Protein AF-A0A7S1YK64-F1 (afdb_monomer)

Solvent-accessible surface area (backbone atoms only — not comparable to full-atom values): 16978 Å² total; per-residue (Å²): 108,78,71,56,55,52,53,51,53,54,49,56,48,50,52,50,53,49,52,54,44,58,66,65,64,61,76,70,79,71,80,77,58,74,61,57,62,59,67,47,63,80,50,53,66,62,53,77,55,58,49,74,65,29,51,31,87,89,57,62,39,56,24,28,27,32,37,31,73,30,52,70,91,57,57,71,91,74,44,69,75,39,82,64,36,26,23,81,45,65,69,58,27,39,54,28,33,53,46,39,60,41,76,59,43,93,82,72,56,51,54,92,71,58,63,61,81,40,76,47,72,45,82,94,68,28,35,38,37,30,28,66,54,96,76,56,32,34,47,35,30,27,41,38,49,30,71,43,50,51,55,62,53,52,73,63,75,75,76,90,75,76,66,75,54,83,62,76,84,69,77,78,55,78,85,75,52,54,66,58,52,77,57,60,49,70,71,28,55,32,82,92,58,58,43,51,21,28,22,32,37,28,65,31,49,61,77,74,74,83,47,46,88,73,48,77,51,61,72,41,85,63,34,29,23,82,42,68,66,58,24,39,54,26,27,50,47,41,53,35,76,60,42,94,82,72,60,51,46,65,51,50,64,72,76,34,85,74,44,40,79,51,43,48,42,95,87,68,36,36,42,35,39,38,59,59,87,98,53,45,35,43,37,24,27,42,44,53,34,88,38,58,80,55,74,82,104

Radius of gyration: 23.26 Å; Cα contacts (8 Å, |Δi|>4): 464; chains: 1; bounding box: 50×37×66 Å

Sequence (297 aa):
FEREGKARLDEEKRERDRIELMFRGNGYESHGDDSDAEKLARFPSNIRSPSAKNKDKRKKLKYTVWTCDVHRKQSESDVGKEFDSSFATLEQANLRVEYVFYHNNPYGLDADEVYADRDEALAGGCRYMRSEPDGGGSLTVSVLESQVFDILQSSRVHSSTKRKVRYPQQMRKTTTFAENVRSPTAKHKDKAKKMKYTVWTSDGYDNDGWHSYGGPPDKEFNSSYATLEEANERAEYVFLYKNPWGIEGTEIEYDFPYADLNVVDRNGARILTCRPDGSTRWTVSVIPSIAFEYINS

Secondary structure (DSSP, 8-state):
-HHHHHHHHHHHHHHHHHHHHHHHHS-------THHHHHHHTS-HHHHS--TTTT-TTS--SEEEEEEEE-TT--TTTSPPEEEEEESSHHHHHHHHHHHHHHS-TT---TTT---SEEEE-GGG-EEEEE--TTT-EEEEEEEEHHHHHHHHHTT--SS--------SSPPPGGGS-HHHHS--HHHH-GGG--SEEEEEEEE----SSSGGG-SPP-EEEEEESSHHHHHHHHHHHHHHS-TT---HHHHHHH-TT-EEEEE-TTS-EEEEE--TTSPEEEEEEEEHHHHTTS--

Mean predicted aligned error: 9.49 Å

Nearest PDB structures (foldseek):
  7b70-assembly1_C  TM=3.467E-01  e=5.922E-01  Drosophila melanogaster
  4arz-assembly1_B  TM=3.349E-01  e=1.675E+00  Saccharomyces cerevisiae
  7k5n-assembly1_A-2  TM=2.026E-01  e=7.461E-01  Aeromonas caviae
  6uo6-assembly1_A  TM=2.618E-01  e=1.775E+00  Homo sapiens

Structure (mmCIF, N/CA/C/O backbone):
data_AF-A0A7S1YK64-F1
#
_entry.id   AF-A0A7S1YK64-F1
#
loop_
_atom_site.group_PDB
_atom_site.id
_atom_site.type_symbol
_atom_site.label_atom_id
_atom_site.label_alt_id
_atom_site.label_comp_id
_atom_site.label_asym_id
_atom_site.label_entity_id
_atom_site.label_seq_id
_atom_site.pdbx_PDB_ins_code
_atom_site.Cartn_x
_atom_site.Cartn_y
_atom_site.Cartn_z
_atom_site.occupancy
_atom_site.B_iso_or_equiv
_atom_site.auth_seq_id
_atom_site.auth_comp_id
_atom_site.auth_asym_id
_atom_site.auth_atom_id
_atom_site.pdbx_PDB_model_num
ATOM 1 N N . PHE A 1 1 ? -11.334 22.571 -35.766 1.00 58.50 1 PHE A N 1
ATOM 2 C CA . PHE A 1 1 ? -11.535 21.115 -35.613 1.00 58.50 1 PHE A CA 1
ATOM 3 C C . PHE A 1 1 ? -10.683 20.256 -36.552 1.00 58.50 1 PHE A C 1
ATOM 5 O O . PHE A 1 1 ? -9.663 19.778 -36.080 1.00 58.50 1 PHE A O 1
ATOM 12 N N . GLU A 1 2 ? -10.979 20.069 -37.849 1.00 64.31 2 GLU A N 1
ATOM 13 C CA . GLU A 1 2 ? -10.157 19.155 -38.691 1.00 64.31 2 GLU A CA 1
ATOM 14 C C . GLU A 1 2 ? -8.705 19.621 -38.907 1.00 64.31 2 GLU A C 1
ATOM 16 O O . GLU A 1 2 ? -7.780 18.810 -38.905 1.00 64.31 2 GLU A O 1
ATOM 21 N N . ARG A 1 3 ? -8.471 20.935 -39.023 1.00 65.12 3 ARG A N 1
ATOM 22 C CA . ARG A 1 3 ? -7.107 21.483 -39.163 1.00 65.12 3 ARG A CA 1
ATOM 23 C C . ARG A 1 3 ? -6.269 21.373 -37.884 1.00 65.12 3 ARG A C 1
ATOM 25 O O . ARG A 1 3 ? -5.063 21.183 -37.974 1.00 65.12 3 ARG A O 1
ATOM 32 N N . GLU A 1 4 ? -6.895 21.445 -36.711 1.00 67.31 4 GLU A N 1
ATOM 33 C CA . GLU A 1 4 ? -6.199 21.347 -35.416 1.00 67.31 4 GLU A CA 1
ATOM 34 C C . GLU A 1 4 ? -5.804 19.902 -35.089 1.00 67.31 4 GLU A C 1
ATOM 36 O O . GLU A 1 4 ? -4.734 19.670 -34.534 1.00 67.31 4 GLU A O 1
ATOM 41 N N . GLY A 1 5 ? -6.614 18.916 -35.497 1.00 80.62 5 GLY A N 1
ATOM 42 C CA . GLY A 1 5 ? -6.277 17.499 -35.322 1.00 80.62 5 GLY A CA 1
ATOM 43 C C . GLY A 1 5 ? -5.036 17.076 -36.114 1.00 80.62 5 GLY A C 1
ATOM 44 O O . GLY A 1 5 ? -4.217 16.309 -35.612 1.00 80.62 5 GLY A O 1
ATOM 45 N N . LYS A 1 6 ? -4.858 17.621 -37.326 1.00 84.50 6 LYS A N 1
ATOM 46 C CA . LYS A 1 6 ? -3.692 17.325 -38.169 1.00 84.50 6 LYS A CA 1
ATOM 47 C C . LYS A 1 6 ? -2.403 17.936 -37.612 1.00 84.50 6 LYS A C 1
ATOM 49 O O . LYS A 1 6 ? -1.386 17.256 -37.575 1.00 84.50 6 LYS A O 1
ATOM 54 N N . ALA A 1 7 ? -2.470 19.171 -37.110 1.00 86.12 7 ALA A N 1
ATOM 55 C CA . ALA A 1 7 ? -1.324 19.829 -36.484 1.00 86.12 7 ALA A CA 1
ATOM 56 C C . ALA A 1 7 ? -0.816 19.057 -35.254 1.00 86.12 7 ALA A C 1
ATOM 58 O O . ALA A 1 7 ? 0.388 18.869 -35.110 1.00 86.12 7 ALA A O 1
ATOM 59 N N . ARG A 1 8 ? -1.730 18.534 -34.421 1.00 85.19 8 ARG A N 1
ATOM 60 C CA . ARG A 1 8 ? -1.360 17.753 -33.232 1.00 85.19 8 ARG A CA 1
ATOM 61 C C . ARG A 1 8 ? -0.689 16.419 -33.576 1.00 85.19 8 ARG A C 1
ATOM 63 O O . ARG A 1 8 ? 0.262 16.027 -32.913 1.00 85.19 8 ARG A O 1
ATOM 70 N N . LEU A 1 9 ? -1.161 15.735 -34.621 1.00 85.56 9 LEU A N 1
ATOM 71 C CA . LEU A 1 9 ? -0.554 14.484 -35.096 1.00 85.56 9 LEU A CA 1
ATOM 72 C C . LEU A 1 9 ? 0.836 14.707 -35.708 1.00 85.56 9 LEU A C 1
ATOM 74 O O . LEU A 1 9 ? 1.733 13.891 -35.501 1.00 85.56 9 LEU A O 1
ATOM 78 N N . ASP A 1 10 ? 1.029 15.810 -36.434 1.00 89.19 10 ASP A N 1
ATOM 79 C CA . ASP A 1 10 ? 2.335 16.165 -36.998 1.00 89.19 10 ASP A CA 1
ATOM 80 C C . ASP A 1 10 ? 3.341 16.562 -35.900 1.00 89.19 10 ASP A C 1
ATOM 82 O O . ASP A 1 10 ? 4.528 16.254 -36.015 1.00 89.19 10 ASP A O 1
ATOM 86 N N . GLU A 1 11 ? 2.881 17.194 -34.818 1.00 90.56 11 GLU A N 1
ATOM 87 C CA . GLU A 1 11 ? 3.699 17.523 -33.644 1.00 90.56 11 GLU A CA 1
ATOM 88 C C . GLU A 1 11 ? 4.079 16.273 -32.831 1.00 90.56 11 GLU A C 1
ATOM 90 O O . GLU A 1 11 ? 5.258 16.079 -32.539 1.00 90.56 11 GLU A O 1
ATOM 95 N N . GLU A 1 12 ? 3.129 15.364 -32.567 1.00 86.88 12 GLU A N 1
ATOM 96 C CA . GLU A 1 12 ? 3.404 14.064 -31.927 1.00 86.88 12 GLU A CA 1
ATOM 97 C C . GLU A 1 12 ? 4.407 13.231 -32.745 1.00 86.88 12 GLU A C 1
ATOM 99 O O . GLU A 1 12 ? 5.294 12.583 -32.182 1.00 86.88 12 GLU A O 1
ATOM 104 N N . LYS A 1 13 ? 4.309 13.271 -34.081 1.00 90.31 13 LYS A N 1
ATOM 105 C CA . LYS A 1 13 ? 5.260 12.593 -34.968 1.00 90.31 13 LYS A CA 1
ATOM 106 C C . LYS A 1 13 ? 6.655 13.218 -34.895 1.00 90.31 13 LYS A C 1
ATOM 108 O O . LYS A 1 13 ? 7.628 12.482 -34.779 1.00 90.31 13 LYS A O 1
ATOM 113 N N . ARG A 1 14 ? 6.765 14.551 -34.919 1.00 90.62 14 ARG A N 1
ATOM 114 C CA . ARG A 1 14 ? 8.063 15.241 -34.800 1.00 90.62 14 ARG A CA 1
ATOM 115 C C . ARG A 1 14 ? 8.737 14.980 -33.462 1.00 90.62 14 ARG A C 1
ATOM 117 O O . ARG A 1 14 ? 9.945 14.783 -33.444 1.00 90.62 14 ARG A O 1
ATOM 124 N N . GLU A 1 15 ? 7.983 14.963 -32.367 1.00 85.62 15 GLU A N 1
ATOM 125 C CA . GLU A 1 15 ? 8.557 14.690 -31.048 1.00 85.62 15 GLU A CA 1
ATOM 126 C C . GLU A 1 15 ? 9.020 13.232 -30.940 1.00 85.62 15 GLU A C 1
ATOM 128 O O . GLU A 1 15 ? 10.108 12.965 -30.435 1.00 85.62 15 GLU A O 1
ATOM 133 N N . ARG A 1 16 ? 8.266 12.286 -31.519 1.00 85.31 16 ARG A N 1
ATOM 134 C CA . ARG A 1 16 ? 8.698 10.887 -31.637 1.00 85.31 16 ARG A CA 1
ATOM 135 C C . ARG A 1 16 ? 9.986 10.751 -32.453 1.00 85.31 16 ARG A C 1
ATOM 137 O O . ARG A 1 16 ? 10.913 10.090 -31.993 1.00 85.31 16 ARG A O 1
ATOM 144 N N . ASP A 1 17 ? 10.054 11.391 -33.619 1.00 83.06 17 ASP A N 1
ATOM 145 C CA . ASP A 1 17 ? 11.232 11.350 -34.491 1.00 83.06 17 ASP A CA 1
ATOM 146 C C . ASP A 1 17 ? 12.441 12.023 -33.812 1.00 83.06 17 ASP A C 1
ATOM 148 O O . ASP A 1 17 ? 13.567 11.548 -33.936 1.00 83.06 17 ASP A O 1
ATOM 152 N N . ARG A 1 18 ? 12.224 13.095 -33.036 1.00 80.94 18 ARG A N 1
ATOM 153 C CA . ARG A 1 18 ? 13.264 13.791 -32.262 1.00 80.94 18 ARG A CA 1
ATOM 154 C C . ARG A 1 18 ? 13.808 12.938 -31.117 1.00 80.94 18 ARG A C 1
ATOM 156 O O . ARG A 1 18 ? 15.019 12.915 -30.913 1.00 80.94 18 ARG A O 1
ATOM 163 N N . ILE A 1 19 ? 12.936 12.238 -30.391 1.00 67.81 19 ILE A N 1
ATOM 164 C CA . ILE A 1 19 ? 13.336 11.274 -29.359 1.00 67.81 19 ILE A CA 1
ATOM 165 C C . ILE A 1 19 ? 14.146 10.146 -30.006 1.00 67.81 19 ILE A C 1
ATOM 167 O O . ILE A 1 19 ? 15.240 9.840 -29.543 1.00 67.81 19 ILE A O 1
ATOM 171 N N . GLU A 1 20 ? 13.672 9.586 -31.121 1.00 69.50 20 GLU A N 1
ATOM 172 C CA . GLU A 1 20 ? 14.391 8.537 -31.852 1.00 69.50 20 GLU A CA 1
ATOM 173 C C . GLU A 1 20 ? 15.764 9.020 -32.360 1.00 69.50 20 GLU A C 1
ATOM 175 O O . GLU A 1 20 ? 16.740 8.272 -32.313 1.00 69.50 20 GLU A O 1
ATOM 180 N N . LEU A 1 21 ? 15.876 10.289 -32.767 1.00 70.19 21 LEU A N 1
ATOM 181 C CA . LEU A 1 21 ? 17.146 10.900 -33.162 1.00 70.19 21 LEU A CA 1
ATOM 182 C C . LEU A 1 21 ? 18.103 11.100 -31.974 1.00 70.19 21 LEU A C 1
ATOM 184 O O . LEU A 1 21 ? 19.304 10.906 -32.136 1.00 70.19 21 LEU A O 1
ATOM 188 N N . MET A 1 22 ? 17.593 11.452 -30.788 1.00 62.50 22 MET A N 1
ATOM 189 C CA . MET A 1 22 ? 18.411 11.551 -29.570 1.00 62.50 22 MET A CA 1
ATOM 190 C C . MET A 1 22 ? 18.955 10.184 -29.137 1.00 62.50 22 MET A C 1
ATOM 192 O O . MET A 1 22 ? 20.096 10.106 -28.692 1.00 62.50 22 MET A O 1
ATOM 196 N N . PHE A 1 23 ? 18.201 9.103 -29.357 1.00 55.34 23 PHE A N 1
ATOM 197 C CA . PHE A 1 23 ? 18.683 7.739 -29.115 1.00 55.34 23 PHE A CA 1
ATOM 198 C C . PHE A 1 23 ? 19.667 7.233 -30.180 1.00 55.34 23 PHE A C 1
ATOM 200 O O . PHE A 1 23 ? 20.511 6.402 -29.871 1.00 55.34 23 PHE A O 1
ATOM 207 N N . ARG A 1 24 ? 19.606 7.738 -31.421 1.00 56.19 24 ARG A N 1
ATOM 208 C CA . ARG A 1 24 ? 20.570 7.383 -32.484 1.00 56.19 24 ARG A CA 1
ATOM 209 C C . ARG A 1 24 ? 21.833 8.254 -32.507 1.00 56.19 24 ARG A C 1
ATOM 211 O O . ARG A 1 24 ? 22.810 7.868 -33.136 1.00 56.19 24 ARG A O 1
ATOM 218 N N . GLY A 1 25 ? 21.803 9.436 -31.888 1.00 43.78 25 GLY A N 1
ATOM 219 C CA . GLY A 1 25 ? 22.885 10.428 -31.941 1.00 43.78 25 GLY A CA 1
ATOM 220 C C . GLY A 1 25 ? 23.967 10.275 -30.870 1.00 43.78 25 GLY A C 1
ATOM 221 O O . GLY A 1 25 ? 25.063 10.804 -31.044 1.00 43.78 25 GLY A O 1
ATOM 222 N N . ASN A 1 26 ? 23.699 9.531 -29.795 1.00 41.38 26 ASN A N 1
ATOM 223 C CA . ASN A 1 26 ? 24.740 9.107 -28.866 1.00 41.38 26 ASN A CA 1
ATOM 224 C C . ASN A 1 26 ? 25.427 7.881 -29.464 1.00 41.38 26 ASN A C 1
ATOM 226 O O . ASN A 1 26 ? 25.016 6.751 -29.219 1.00 41.38 26 ASN A O 1
ATOM 230 N N . GLY A 1 27 ? 26.439 8.128 -30.295 1.00 42.59 27 GLY A N 1
ATOM 231 C CA . GLY A 1 27 ? 27.334 7.112 -30.837 1.00 42.59 27 GLY A CA 1
ATOM 232 C C . GLY A 1 27 ? 28.151 6.438 -29.738 1.00 42.59 27 GLY A C 1
ATOM 233 O O . GLY A 1 27 ? 29.352 6.658 -29.634 1.00 42.59 27 GLY A O 1
ATOM 234 N N . TYR A 1 28 ? 27.496 5.614 -28.927 1.00 44.81 28 TYR A N 1
ATOM 235 C CA . TYR A 1 28 ? 28.134 4.427 -28.396 1.00 44.81 28 TYR A CA 1
ATOM 236 C C . TYR A 1 28 ? 28.328 3.507 -29.597 1.00 44.81 28 TYR A C 1
ATOM 238 O O . TYR A 1 28 ? 27.370 2.950 -30.137 1.00 44.81 28 TYR A O 1
ATOM 246 N N . GLU A 1 29 ? 29.566 3.418 -30.079 1.00 45.94 29 GLU A N 1
ATOM 247 C CA . GLU A 1 29 ? 29.982 2.300 -30.912 1.00 45.94 29 GLU A CA 1
ATOM 248 C C . GLU A 1 29 ? 29.787 1.042 -30.066 1.00 45.94 29 GLU A C 1
ATOM 250 O O . GLU A 1 29 ? 30.631 0.668 -29.259 1.00 45.94 29 GLU A O 1
ATOM 255 N N . SER A 1 30 ? 28.598 0.452 -30.193 1.00 47.91 30 SER A N 1
ATOM 256 C CA . SER A 1 30 ? 28.274 -0.872 -29.696 1.00 47.91 30 SER A CA 1
ATOM 257 C C . SER A 1 30 ? 29.336 -1.810 -30.257 1.00 47.91 30 SER A C 1
ATOM 259 O O . SER A 1 30 ? 29.332 -2.150 -31.444 1.00 47.91 30 SER A O 1
ATOM 261 N N . HIS A 1 31 ? 30.293 -2.191 -29.413 1.00 47.94 31 HIS A N 1
ATOM 262 C CA . HIS A 1 31 ? 31.025 -3.425 -29.610 1.00 47.94 31 HIS A CA 1
ATOM 263 C C . HIS A 1 31 ? 29.966 -4.521 -29.549 1.00 47.94 31 HIS A C 1
ATOM 265 O O . HIS A 1 31 ? 29.520 -4.905 -28.474 1.00 47.94 31 HIS A O 1
ATOM 271 N N . GLY A 1 32 ? 29.462 -4.887 -30.727 1.00 45.00 32 GLY A N 1
ATOM 272 C CA . GLY A 1 32 ? 28.393 -5.852 -30.903 1.00 45.00 32 GLY A CA 1
ATOM 273 C C . GLY A 1 32 ? 28.855 -7.225 -30.454 1.00 45.00 32 GLY A C 1
ATOM 274 O O . GLY A 1 32 ? 29.296 -8.027 -31.271 1.00 45.00 32 GLY A O 1
ATOM 275 N N . ASP A 1 33 ? 28.749 -7.483 -29.158 1.00 57.56 33 ASP A N 1
ATOM 276 C CA . ASP A 1 33 ? 28.582 -8.830 -28.658 1.00 57.56 33 ASP A CA 1
ATOM 277 C C . ASP A 1 33 ? 27.160 -9.254 -29.033 1.00 57.56 33 ASP A C 1
ATOM 279 O O . ASP A 1 33 ? 26.176 -8.667 -28.578 1.00 57.56 33 ASP A O 1
ATOM 283 N N . ASP A 1 34 ? 27.042 -10.312 -29.838 1.00 57.31 34 ASP A N 1
ATOM 284 C CA . ASP A 1 34 ? 25.777 -10.972 -30.210 1.00 57.31 34 ASP A CA 1
ATOM 285 C C . ASP A 1 34 ? 24.886 -11.330 -28.989 1.00 57.31 34 ASP A C 1
ATOM 287 O O . ASP A 1 34 ? 23.705 -11.656 -29.131 1.00 57.31 34 ASP A O 1
ATOM 291 N N . SER A 1 35 ? 25.429 -11.205 -27.773 1.00 68.81 35 SER A N 1
ATOM 292 C CA . SER A 1 35 ? 24.763 -11.428 -26.494 1.00 68.81 35 SER A CA 1
ATOM 293 C C . SER A 1 35 ? 23.527 -10.547 -26.261 1.00 68.81 35 SER A C 1
ATOM 295 O O . SER A 1 35 ? 22.543 -11.030 -25.699 1.00 68.81 35 SER A O 1
ATOM 297 N N . ASP A 1 36 ? 23.494 -9.294 -26.728 1.00 68.94 36 ASP A N 1
ATOM 298 C CA . ASP A 1 36 ? 22.376 -8.390 -26.410 1.00 68.94 36 ASP A CA 1
ATOM 299 C C . ASP A 1 36 ? 21.109 -8.696 -27.213 1.00 68.94 36 ASP A C 1
ATOM 301 O O . ASP A 1 36 ? 19.987 -8.607 -26.698 1.00 68.94 36 ASP A O 1
ATOM 305 N N . ALA A 1 37 ? 21.264 -9.129 -28.466 1.00 74.06 37 ALA A N 1
ATOM 306 C CA . ALA A 1 37 ? 20.142 -9.581 -29.281 1.00 74.06 37 ALA A CA 1
ATOM 307 C C . ALA A 1 37 ? 19.500 -10.845 -28.683 1.00 74.06 37 ALA A C 1
ATOM 309 O O . ALA A 1 37 ? 18.269 -10.948 -28.636 1.00 74.06 37 ALA A O 1
ATOM 310 N N . GLU A 1 38 ? 20.316 -11.770 -28.164 1.00 77.25 38 GLU A N 1
ATOM 311 C CA . GLU A 1 38 ? 19.845 -12.962 -27.453 1.00 77.25 38 GLU A CA 1
ATOM 312 C C . GLU A 1 38 ? 19.164 -12.608 -26.121 1.00 77.25 38 GLU A C 1
ATOM 314 O O . GLU A 1 38 ? 18.061 -13.095 -25.847 1.00 77.25 38 GLU A O 1
ATOM 319 N N . LYS A 1 39 ? 19.744 -11.692 -25.328 1.00 79.25 39 LYS A N 1
ATOM 320 C CA . LYS A 1 39 ? 19.143 -11.189 -24.076 1.00 79.25 39 LYS A CA 1
ATOM 321 C C . LYS A 1 39 ? 17.776 -10.543 -24.319 1.00 79.25 39 LYS A C 1
ATOM 323 O O . LYS A 1 39 ? 16.864 -10.715 -23.507 1.00 79.25 39 LYS A O 1
ATOM 328 N N . LEU A 1 40 ? 17.597 -9.836 -25.440 1.00 85.19 40 LEU A N 1
ATOM 329 C CA . LEU A 1 40 ? 16.330 -9.198 -25.811 1.00 85.19 40 LEU A CA 1
ATOM 330 C C . LEU A 1 40 ? 15.308 -10.161 -26.432 1.00 85.19 40 LEU A C 1
ATOM 332 O O . LEU A 1 40 ? 14.104 -9.888 -26.363 1.00 85.19 40 LEU A O 1
ATOM 336 N N . ALA A 1 41 ? 15.745 -11.280 -27.017 1.00 87.31 41 ALA A N 1
ATOM 337 C CA . ALA A 1 41 ? 14.871 -12.242 -27.691 1.00 87.31 41 ALA A CA 1
ATOM 338 C C . ALA A 1 41 ? 13.825 -12.863 -26.749 1.00 87.31 41 ALA A C 1
ATOM 340 O O . ALA A 1 41 ? 12.708 -13.164 -27.176 1.00 87.31 41 ALA A O 1
ATOM 341 N N . ARG A 1 42 ? 14.142 -12.981 -25.451 1.00 91.88 42 ARG A N 1
ATOM 342 C CA . ARG A 1 42 ? 13.203 -13.474 -24.428 1.00 91.88 42 ARG A CA 1
ATOM 343 C C . ARG A 1 42 ? 12.056 -12.511 -24.114 1.00 91.88 42 ARG A C 1
ATOM 345 O O . ARG A 1 42 ? 11.099 -12.922 -23.465 1.00 91.88 42 ARG A O 1
ATOM 352 N N . PHE A 1 43 ? 12.126 -11.252 -24.559 1.00 94.75 43 PHE A N 1
ATOM 353 C CA . PHE A 1 43 ? 11.086 -10.250 -24.328 1.00 94.75 43 PHE A CA 1
ATOM 354 C C . PHE A 1 43 ? 10.232 -10.032 -25.586 1.00 94.75 43 PHE A C 1
ATOM 356 O O . PHE A 1 43 ? 10.656 -9.364 -26.543 1.00 94.75 43 PHE A O 1
ATOM 363 N N . PRO A 1 44 ? 8.977 -10.517 -25.592 1.00 94.94 44 PRO A N 1
ATOM 364 C CA . PRO A 1 44 ? 8.041 -10.250 -26.674 1.00 94.94 44 PRO A CA 1
ATOM 365 C C . PRO A 1 44 ? 7.869 -8.749 -26.943 1.00 94.94 44 PRO A C 1
ATOM 367 O O . PRO A 1 44 ? 8.006 -7.910 -26.048 1.00 94.94 44 PRO A O 1
ATOM 370 N N . SER A 1 45 ? 7.524 -8.381 -28.179 1.00 94.75 45 SER A N 1
ATOM 371 C CA . SER A 1 45 ? 7.386 -6.971 -28.581 1.00 94.75 45 SER A CA 1
ATOM 372 C C . SER A 1 45 ? 6.376 -6.194 -27.728 1.00 94.75 45 SER A C 1
ATOM 374 O O . SER A 1 45 ? 6.606 -5.027 -27.427 1.00 94.75 45 SER A O 1
ATOM 376 N N . ASN A 1 46 ? 5.301 -6.840 -27.267 1.00 95.69 46 ASN A N 1
ATOM 377 C CA . ASN A 1 46 ? 4.307 -6.236 -26.377 1.00 95.69 46 ASN A CA 1
ATOM 378 C C . ASN A 1 46 ? 4.817 -5.993 -24.944 1.00 95.69 46 ASN A C 1
ATOM 380 O O . ASN A 1 46 ? 4.188 -5.229 -24.217 1.00 95.69 46 ASN A O 1
ATOM 384 N N . ILE A 1 47 ? 5.920 -6.628 -24.536 1.00 97.25 47 ILE A N 1
ATOM 385 C CA . ILE A 1 47 ? 6.621 -6.334 -23.279 1.00 97.25 47 ILE A CA 1
ATOM 386 C C . ILE A 1 47 ? 7.588 -5.172 -23.483 1.00 97.25 47 ILE A C 1
ATOM 388 O O . ILE A 1 47 ? 7.588 -4.229 -22.696 1.00 97.25 47 ILE A O 1
ATOM 392 N N . ARG A 1 48 ? 8.367 -5.196 -24.569 1.00 95.19 48 ARG A N 1
ATOM 393 C CA . ARG A 1 48 ? 9.345 -4.143 -24.880 1.00 95.19 48 ARG A CA 1
ATOM 394 C C . ARG A 1 48 ? 8.672 -2.798 -25.150 1.00 95.19 48 ARG A C 1
ATOM 396 O O . ARG A 1 48 ? 9.090 -1.756 -24.653 1.00 95.19 48 ARG A O 1
ATOM 403 N N . SER A 1 49 ? 7.576 -2.838 -25.902 1.00 95.56 49 SER A N 1
ATOM 404 C CA . SER A 1 49 ? 6.762 -1.689 -26.293 1.00 95.56 49 SER A CA 1
ATOM 405 C C . SER A 1 49 ? 5.279 -1.976 -26.030 1.00 95.56 49 SER A C 1
ATOM 407 O O . SER A 1 49 ? 4.555 -2.389 -26.941 1.00 95.56 49 SER A O 1
ATOM 409 N N . PRO A 1 50 ? 4.799 -1.762 -24.788 1.00 96.75 50 PRO A N 1
ATOM 410 C CA . PRO A 1 50 ? 3.407 -2.009 -24.438 1.00 96.75 50 PRO A CA 1
ATOM 411 C C . PRO A 1 50 ? 2.447 -1.203 -25.312 1.00 96.75 50 PRO A C 1
ATOM 413 O O . PRO A 1 50 ? 2.689 -0.029 -25.608 1.00 96.75 50 PRO A O 1
ATOM 416 N N . SER A 1 51 ? 1.336 -1.834 -25.700 1.00 97.06 51 SER A N 1
ATOM 417 C CA . SER A 1 51 ? 0.311 -1.192 -26.527 1.00 97.06 51 SER A CA 1
ATOM 418 C C . SER A 1 51 ? -0.313 0.023 -25.827 1.00 97.06 51 SER A C 1
ATOM 420 O O . SER A 1 51 ? -0.279 0.133 -24.598 1.00 97.06 51 SER A O 1
ATOM 422 N N . ALA A 1 52 ? -0.975 0.903 -26.586 1.00 96.75 52 ALA A N 1
ATOM 423 C CA . ALA A 1 52 ? -1.707 2.040 -26.018 1.00 96.75 52 ALA A CA 1
ATOM 424 C C . ALA A 1 52 ? -2.735 1.612 -24.951 1.00 96.75 52 ALA A C 1
ATOM 426 O O . ALA A 1 52 ? -2.912 2.305 -23.955 1.00 96.75 52 ALA A O 1
ATOM 427 N N . LYS A 1 53 ? -3.356 0.434 -25.115 1.00 96.69 53 LYS A N 1
ATOM 428 C CA . LYS A 1 53 ? -4.281 -0.137 -24.127 1.00 96.69 53 LYS A CA 1
ATOM 429 C C . LYS A 1 53 ? -3.572 -0.472 -22.813 1.00 96.69 53 LYS A C 1
ATOM 431 O O . LYS A 1 53 ? -4.110 -0.198 -21.750 1.00 96.69 53 LYS A O 1
ATOM 436 N N . ASN A 1 54 ? -2.369 -1.042 -22.878 1.00 96.75 54 ASN A N 1
ATOM 437 C CA . ASN A 1 54 ? -1.580 -1.377 -21.690 1.00 96.75 54 ASN A CA 1
ATOM 438 C C . ASN A 1 54 ? -1.086 -0.117 -20.965 1.00 96.75 54 ASN A C 1
ATOM 440 O O . ASN A 1 54 ? -0.934 -0.152 -19.748 1.00 96.75 54 ASN A O 1
ATOM 444 N N . LYS A 1 55 ? -0.865 0.985 -21.694 1.00 96.31 55 LYS A N 1
ATOM 445 C CA . LYS A 1 55 ? -0.423 2.281 -21.151 1.00 96.31 55 LYS A CA 1
ATOM 446 C C . LYS A 1 55 ? -1.572 3.192 -20.679 1.00 96.31 55 LYS A C 1
ATOM 448 O O . LYS A 1 55 ? -1.319 4.279 -20.162 1.00 96.31 55 LYS A O 1
ATOM 453 N N . ASP A 1 56 ? -2.833 2.781 -20.831 1.00 96.00 56 ASP A N 1
ATOM 454 C CA . ASP A 1 56 ? -3.986 3.587 -20.420 1.00 96.00 56 ASP A CA 1
ATOM 455 C C . ASP A 1 56 ? -4.199 3.530 -18.895 1.00 96.00 56 ASP A C 1
ATOM 457 O O . ASP A 1 56 ? -4.796 2.595 -18.355 1.00 96.00 56 ASP A O 1
ATOM 461 N N . LYS A 1 57 ? -3.770 4.591 -18.198 1.00 94.75 57 LYS A N 1
ATOM 462 C CA . LYS A 1 57 ? -3.934 4.764 -16.741 1.00 94.75 57 LYS A CA 1
ATOM 463 C C . LYS A 1 57 ? -5.394 4.703 -16.272 1.00 94.75 57 LYS A C 1
ATOM 465 O O . LYS A 1 57 ? -5.626 4.474 -15.089 1.00 94.75 57 LYS A O 1
ATOM 470 N N . ARG A 1 58 ? -6.379 4.927 -17.150 1.00 93.62 58 ARG A N 1
ATOM 471 C CA . ARG A 1 58 ? -7.815 4.893 -16.810 1.00 93.62 58 ARG A CA 1
ATOM 472 C C . ARG A 1 58 ? -8.436 3.515 -17.016 1.00 93.62 58 ARG A C 1
ATOM 474 O O . ARG A 1 58 ? -9.514 3.256 -16.489 1.00 93.62 58 ARG A O 1
ATOM 481 N N . LYS A 1 59 ? -7.783 2.645 -17.788 1.00 95.25 59 LYS A N 1
ATOM 482 C CA . LYS A 1 59 ? -8.270 1.309 -18.154 1.00 95.25 59 LYS A CA 1
ATOM 483 C C . LYS A 1 59 ? -7.211 0.252 -17.866 1.00 95.25 59 LYS A C 1
ATOM 485 O O . LYS A 1 59 ? -6.839 -0.530 -18.740 1.00 95.25 59 LYS A O 1
ATOM 490 N N . LYS A 1 60 ? -6.736 0.243 -16.622 1.00 96.44 60 LYS A N 1
ATOM 491 C CA . LYS A 1 60 ? -5.724 -0.706 -16.163 1.00 96.44 60 LYS A CA 1
ATOM 492 C C . LYS A 1 60 ? -6.242 -2.134 -16.304 1.00 96.44 60 LYS A C 1
ATOM 494 O O . LYS A 1 60 ? -7.391 -2.432 -15.976 1.00 96.44 60 LYS A O 1
ATOM 499 N N . LEU A 1 61 ? -5.377 -3.014 -16.793 1.00 96.81 61 LEU A N 1
ATOM 500 C CA . LEU A 1 61 ? -5.601 -4.458 -16.768 1.00 96.81 61 LEU A CA 1
ATOM 501 C C . LEU A 1 61 ? -5.411 -4.999 -15.340 1.00 96.81 61 LEU A C 1
ATOM 503 O O . LEU A 1 61 ? -5.365 -4.226 -14.390 1.00 96.81 61 LEU A O 1
ATOM 507 N N . LYS A 1 62 ? -5.339 -6.319 -15.151 1.00 96.94 62 LYS A N 1
ATOM 508 C CA . LYS A 1 62 ? -5.318 -6.935 -13.813 1.00 96.94 62 LYS A CA 1
ATOM 509 C C . LYS A 1 62 ? -4.080 -6.561 -12.989 1.00 96.94 62 LYS A C 1
ATOM 511 O O . LYS A 1 62 ? -4.210 -6.318 -11.793 1.00 96.94 62 LYS A O 1
ATOM 516 N N . TYR A 1 63 ? -2.915 -6.486 -13.624 1.00 97.50 63 TYR A N 1
ATOM 517 C CA . TYR A 1 63 ? -1.639 -6.196 -12.972 1.00 97.50 63 TYR A CA 1
ATOM 518 C C . TYR A 1 63 ? -1.066 -4.890 -13.502 1.00 97.50 63 TYR A C 1
ATOM 520 O O . TYR A 1 63 ? -1.054 -4.679 -14.711 1.00 97.50 63 TYR A O 1
ATOM 528 N N . THR A 1 64 ? -0.597 -4.023 -12.615 1.00 97.50 64 THR A N 1
ATOM 529 C CA . THR A 1 64 ? 0.057 -2.754 -12.934 1.00 97.50 64 THR A CA 1
ATOM 530 C C . THR A 1 64 ? 1.545 -2.868 -12.654 1.00 97.50 64 THR A C 1
ATOM 532 O O . THR A 1 64 ? 1.941 -3.225 -11.546 1.00 97.50 64 THR A O 1
ATOM 535 N N . VAL A 1 65 ? 2.347 -2.518 -13.653 1.00 97.25 65 VAL A N 1
ATOM 536 C CA . VAL A 1 65 ? 3.777 -2.265 -13.517 1.00 97.25 65 VAL A CA 1
ATOM 537 C C . VAL A 1 65 ? 3.964 -0.795 -13.184 1.00 97.25 65 VAL A C 1
ATOM 539 O O . VAL A 1 65 ? 3.371 0.084 -13.824 1.00 97.25 65 VAL A O 1
ATOM 542 N N . TRP A 1 66 ? 4.780 -0.532 -12.177 1.00 95.75 66 TRP A N 1
ATOM 543 C CA . TRP A 1 66 ? 5.102 0.815 -11.747 1.00 95.75 66 TRP A CA 1
ATOM 544 C C . TRP A 1 66 ? 6.597 0.983 -11.532 1.00 95.75 66 TRP A C 1
ATOM 546 O O . TRP A 1 66 ? 7.313 0.015 -11.274 1.00 95.75 66 TRP A O 1
ATOM 556 N N . THR A 1 67 ? 7.036 2.229 -11.636 1.00 93.75 67 THR A N 1
ATOM 557 C CA . THR A 1 67 ? 8.411 2.657 -11.404 1.00 93.75 67 THR A CA 1
ATOM 558 C C . THR A 1 67 ? 8.442 3.703 -10.296 1.00 93.75 67 THR A C 1
ATOM 560 O O . THR A 1 67 ? 7.466 4.413 -10.062 1.00 93.75 67 THR A O 1
ATOM 563 N N . CYS A 1 68 ? 9.542 3.786 -9.566 1.00 90.50 68 CYS A N 1
ATOM 564 C CA . CYS A 1 68 ? 9.826 4.866 -8.633 1.00 90.50 68 CYS A CA 1
ATOM 565 C C . CYS A 1 68 ? 11.300 5.210 -8.812 1.00 90.50 68 CYS A C 1
ATOM 567 O O . CYS A 1 68 ? 12.148 4.349 -8.592 1.00 90.50 68 CYS A O 1
ATOM 569 N N . ASP A 1 69 ? 11.572 6.424 -9.280 1.00 87.19 69 ASP A N 1
ATOM 570 C CA . ASP A 1 69 ? 12.924 6.944 -9.477 1.00 87.19 69 ASP A CA 1
ATOM 571 C C . ASP A 1 69 ? 13.174 8.026 -8.433 1.00 87.19 69 ASP A C 1
ATOM 573 O O . ASP A 1 69 ? 12.626 9.129 -8.500 1.00 87.19 69 ASP A O 1
ATOM 577 N N . VAL A 1 70 ? 13.952 7.672 -7.419 1.00 81.56 70 VAL A N 1
ATOM 578 C CA . VAL A 1 70 ? 14.333 8.577 -6.348 1.00 81.56 70 VAL A CA 1
ATOM 579 C C . VAL A 1 70 ? 15.653 9.215 -6.730 1.00 81.56 70 VAL A C 1
ATOM 581 O O . VAL A 1 70 ? 16.698 8.576 -6.690 1.00 81.56 70 VAL A O 1
ATOM 584 N N . HIS A 1 71 ? 15.635 10.495 -7.085 1.00 77.38 71 HIS A N 1
ATOM 585 C CA . HIS A 1 71 ? 16.869 11.239 -7.318 1.00 77.38 71 HIS A CA 1
ATOM 586 C C . HIS A 1 71 ? 17.524 11.681 -6.000 1.00 77.38 71 HIS A C 1
ATOM 588 O O . HIS A 1 71 ? 16.858 11.837 -4.970 1.00 77.38 71 HIS A O 1
ATOM 594 N N . ARG A 1 72 ? 18.841 11.954 -6.053 1.00 60.88 72 ARG A N 1
ATOM 595 C CA . ARG A 1 72 ? 19.643 12.477 -4.930 1.00 60.88 72 ARG A CA 1
ATOM 596 C C . ARG A 1 72 ? 18.862 13.520 -4.122 1.00 60.88 72 ARG A C 1
ATOM 598 O O . ARG A 1 72 ? 18.519 14.575 -4.655 1.00 60.88 72 ARG A O 1
ATOM 605 N N . LYS A 1 73 ? 18.704 13.256 -2.815 1.00 59.00 73 LYS A N 1
ATOM 606 C CA . LYS A 1 73 ? 18.063 14.095 -1.770 1.00 59.00 73 LYS A CA 1
ATOM 607 C C . LYS A 1 73 ? 16.541 13.965 -1.600 1.00 59.00 73 LYS A C 1
ATOM 609 O O . LYS A 1 73 ? 15.989 14.709 -0.792 1.00 59.00 73 LYS A O 1
ATOM 614 N N . GLN A 1 74 ? 15.863 13.061 -2.303 1.00 63.00 74 GLN A N 1
ATOM 615 C CA . GLN A 1 74 ? 14.448 12.766 -2.038 1.00 63.00 74 GLN A CA 1
ATOM 616 C C . GLN A 1 74 ? 14.308 11.504 -1.182 1.00 63.00 74 GLN A C 1
ATOM 618 O O . GLN A 1 74 ? 15.099 10.574 -1.321 1.00 63.00 74 GLN A O 1
ATOM 623 N N . SER A 1 75 ? 13.318 11.459 -0.284 1.00 62.56 75 SER A N 1
ATOM 624 C CA . SER A 1 75 ? 12.960 10.201 0.373 1.00 62.56 75 SER A CA 1
ATOM 625 C C . SER A 1 75 ? 12.052 9.382 -0.551 1.00 62.56 75 SER A C 1
ATOM 627 O O . SER A 1 75 ? 11.198 9.931 -1.245 1.00 62.56 75 SER A O 1
ATOM 629 N N . GLU A 1 76 ? 12.188 8.056 -0.552 1.00 62.44 76 GLU A N 1
ATOM 630 C CA . GLU A 1 76 ? 11.335 7.155 -1.348 1.00 62.44 76 GLU A CA 1
ATOM 631 C C . GLU A 1 76 ? 9.838 7.275 -0.995 1.00 62.44 76 GLU A C 1
ATOM 633 O O . GLU A 1 76 ? 8.945 7.067 -1.824 1.00 62.44 76 GLU A O 1
ATOM 638 N N . SER A 1 77 ? 9.537 7.654 0.249 1.00 64.31 77 SER A N 1
ATOM 639 C CA . SER A 1 77 ? 8.175 7.977 0.674 1.00 64.31 77 SER A CA 1
ATOM 640 C C . SER A 1 77 ? 7.591 9.191 -0.051 1.00 64.31 77 SER A C 1
ATOM 642 O O . SER A 1 77 ? 6.375 9.220 -0.260 1.00 64.31 77 SER A O 1
ATOM 644 N N . ASP A 1 78 ? 8.433 10.139 -0.472 1.00 62.97 78 ASP A N 1
ATOM 645 C CA . ASP A 1 78 ? 8.020 11.385 -1.129 1.00 62.97 78 ASP A CA 1
ATOM 646 C C . ASP A 1 78 ? 7.876 11.233 -2.647 1.00 62.97 78 ASP A C 1
ATOM 648 O O . ASP A 1 78 ? 7.090 11.946 -3.275 1.00 62.97 78 ASP A O 1
ATOM 652 N N . VAL A 1 79 ? 8.597 10.285 -3.249 1.00 71.25 79 VAL A N 1
ATOM 653 C CA . VAL A 1 79 ? 8.576 10.064 -4.699 1.00 71.25 79 VAL A CA 1
ATOM 654 C C . VAL A 1 79 ? 7.404 9.177 -5.073 1.00 71.25 79 VAL A C 1
ATOM 656 O O . VAL A 1 79 ? 7.350 8.007 -4.705 1.00 71.25 79 VAL A O 1
ATOM 659 N N . GLY A 1 80 ? 6.431 9.731 -5.796 1.00 77.06 80 GLY A N 1
ATOM 660 C CA . GLY A 1 80 ? 5.253 9.001 -6.260 1.00 77.06 80 GLY A CA 1
ATOM 661 C C . GLY A 1 80 ? 5.619 7.786 -7.114 1.00 77.06 80 GLY A C 1
ATOM 662 O O . GLY A 1 80 ? 6.443 7.889 -8.013 1.00 77.06 80 GLY A O 1
ATOM 663 N N . LYS A 1 81 ? 4.961 6.641 -6.878 1.00 87.62 81 LYS A N 1
ATOM 664 C CA . LYS A 1 81 ? 5.093 5.503 -7.797 1.00 87.62 81 LYS A CA 1
ATOM 665 C C . LYS A 1 81 ? 4.411 5.873 -9.113 1.00 87.62 81 LYS A C 1
ATOM 667 O O . LYS A 1 81 ? 3.218 6.184 -9.132 1.00 87.62 81 LYS A O 1
ATOM 672 N N . GLU A 1 82 ? 5.139 5.835 -10.209 1.00 91.62 82 GLU A N 1
ATOM 673 C CA . GLU A 1 82 ? 4.636 6.168 -11.526 1.00 91.62 82 GLU A CA 1
ATOM 674 C C . GLU A 1 82 ? 4.095 4.924 -12.218 1.00 91.62 82 GLU A C 1
ATOM 676 O O . GLU A 1 82 ? 4.694 3.855 -12.211 1.00 91.62 82 GLU A O 1
ATOM 681 N N . PHE A 1 83 ? 2.919 5.050 -12.822 1.00 94.44 83 PHE A N 1
ATOM 682 C CA . PHE A 1 83 ? 2.392 3.990 -13.673 1.00 94.44 83 PHE A CA 1
ATOM 683 C C . PHE A 1 83 ? 3.207 3.910 -14.970 1.00 94.44 83 PHE A C 1
ATOM 685 O O . PHE A 1 83 ? 3.228 4.894 -15.715 1.00 94.44 83 PHE A O 1
ATOM 692 N N . ASP A 1 84 ? 3.766 2.732 -15.262 1.00 96.12 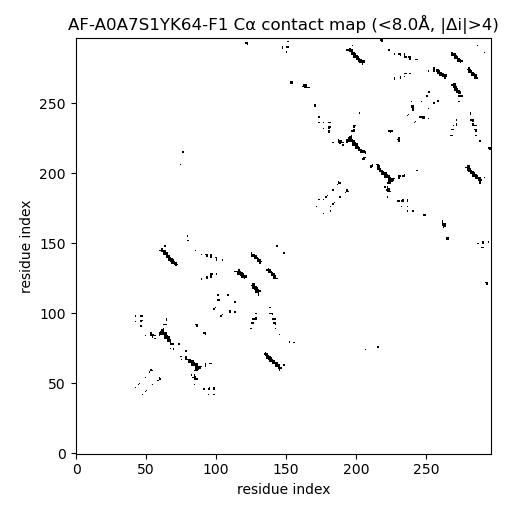84 ASP A N 1
ATOM 693 C CA . ASP A 1 84 ? 4.398 2.402 -16.547 1.00 96.12 84 ASP A CA 1
ATOM 694 C C . ASP A 1 84 ? 3.368 1.781 -17.501 1.00 96.12 84 ASP A C 1
ATOM 696 O O . ASP A 1 84 ? 3.042 2.330 -18.558 1.00 96.12 84 ASP A O 1
ATOM 700 N N . SER A 1 85 ? 2.821 0.627 -17.117 1.00 97.62 85 SER A N 1
ATOM 701 C CA . SER A 1 85 ? 1.900 -0.145 -17.947 1.00 97.62 85 SER A CA 1
ATOM 702 C C . SER A 1 85 ? 1.085 -1.140 -17.119 1.00 97.62 85 SER A C 1
ATOM 704 O O . SER A 1 85 ? 1.273 -1.291 -15.915 1.00 97.62 85 SER A O 1
ATOM 706 N N . SER A 1 86 ? 0.129 -1.819 -17.748 1.00 98.31 86 SER A N 1
ATOM 707 C CA . SER A 1 86 ? -0.656 -2.878 -17.117 1.00 98.31 86 SER A CA 1
ATOM 708 C C . SER A 1 86 ? -0.835 -4.083 -18.033 1.00 98.31 86 SER A C 1
ATOM 710 O O . SER A 1 86 ? -0.837 -3.937 -19.255 1.00 98.31 86 SER A O 1
ATOM 712 N N . PHE A 1 87 ? -1.000 -5.274 -17.453 1.00 98.19 87 PHE A N 1
ATOM 713 C CA . PHE A 1 87 ? -1.126 -6.553 -18.159 1.00 98.19 87 PHE A CA 1
ATOM 714 C C . PHE A 1 87 ? -2.244 -7.420 -17.581 1.00 98.19 87 PHE A C 1
ATOM 716 O O . PHE A 1 87 ? -2.674 -7.260 -16.438 1.00 98.19 87 PHE A O 1
ATOM 723 N N . ALA A 1 88 ? -2.754 -8.338 -18.403 1.00 97.50 88 ALA A N 1
ATOM 724 C CA . ALA A 1 88 ? -3.807 -9.263 -17.994 1.00 97.50 88 ALA A CA 1
ATOM 725 C C . ALA A 1 88 ? -3.269 -10.402 -17.113 1.00 97.50 88 ALA A C 1
ATOM 727 O O . ALA A 1 88 ? -3.985 -10.880 -16.233 1.00 97.50 88 ALA A O 1
ATOM 728 N N . THR A 1 89 ? -2.017 -10.815 -17.333 1.00 97.50 89 THR A N 1
ATOM 729 C CA . THR A 1 89 ? -1.362 -11.906 -16.603 1.00 97.50 89 THR A CA 1
ATOM 730 C C . THR A 1 89 ? -0.168 -11.397 -15.802 1.00 97.50 89 THR A C 1
ATOM 732 O O . THR A 1 89 ? 0.483 -10.420 -16.178 1.00 97.50 89 THR A O 1
ATOM 735 N N . LEU A 1 90 ? 0.105 -12.074 -14.685 1.00 97.00 90 LEU A N 1
ATOM 736 C CA . LEU A 1 90 ? 1.225 -11.757 -13.801 1.00 97.00 90 LEU A CA 1
ATOM 737 C C . LEU A 1 90 ? 2.570 -12.003 -14.490 1.00 97.00 90 LEU A C 1
ATOM 739 O O . LEU A 1 90 ? 3.476 -11.191 -14.375 1.00 97.00 90 LEU A O 1
ATOM 743 N N . GLU A 1 91 ? 2.670 -13.085 -15.261 1.00 97.00 91 GLU A N 1
ATOM 744 C CA . GLU A 1 91 ? 3.864 -13.447 -16.029 1.00 97.00 91 GLU A CA 1
ATOM 745 C C . GLU A 1 91 ? 4.312 -12.316 -16.966 1.00 97.00 91 GLU A C 1
ATOM 747 O O . GLU A 1 91 ? 5.468 -11.904 -16.939 1.00 97.00 91 GLU A O 1
ATOM 752 N N . GLN A 1 92 ? 3.381 -11.739 -17.734 1.00 97.75 92 GLN A N 1
ATOM 753 C CA . GLN A 1 92 ? 3.687 -10.613 -18.618 1.00 97.75 92 GLN A CA 1
ATOM 754 C C . GLN A 1 92 ? 4.110 -9.365 -17.838 1.00 97.75 92 GLN A C 1
ATOM 756 O O . GLN A 1 92 ? 5.030 -8.667 -18.255 1.00 97.75 92 GLN A O 1
ATOM 761 N N . ALA A 1 93 ? 3.459 -9.084 -16.707 1.00 97.62 93 ALA A N 1
ATOM 762 C CA . ALA A 1 93 ? 3.835 -7.956 -15.863 1.00 97.62 93 ALA A CA 1
ATOM 763 C C . ALA A 1 93 ? 5.240 -8.139 -15.262 1.00 97.62 93 ALA A C 1
ATOM 765 O O . ALA A 1 93 ? 6.033 -7.203 -15.292 1.00 97.62 93 ALA A O 1
ATOM 766 N N . ASN A 1 94 ? 5.581 -9.343 -14.792 1.00 97.31 94 ASN A N 1
ATOM 767 C CA . ASN A 1 94 ? 6.907 -9.657 -14.257 1.00 97.31 94 ASN A CA 1
ATOM 768 C C . ASN A 1 94 ? 7.995 -9.574 -15.342 1.00 97.31 94 ASN A C 1
ATOM 770 O O . ASN A 1 94 ? 9.059 -9.015 -15.087 1.00 97.31 94 ASN A O 1
ATOM 774 N N . LEU A 1 95 ? 7.717 -10.049 -16.564 1.00 96.56 95 LEU A N 1
ATOM 775 C CA . LEU A 1 95 ? 8.620 -9.864 -17.708 1.00 96.56 95 LEU A CA 1
ATOM 776 C C . LEU A 1 95 ? 8.817 -8.381 -18.045 1.00 96.56 95 LEU A C 1
ATOM 778 O O . LEU A 1 95 ? 9.912 -7.972 -18.421 1.00 96.56 95 LEU A O 1
ATOM 782 N N . ARG A 1 96 ? 7.771 -7.557 -17.903 1.00 97.00 96 ARG A N 1
ATOM 783 C CA . ARG A 1 96 ? 7.892 -6.107 -18.088 1.00 97.00 96 ARG A CA 1
ATOM 784 C C . ARG A 1 96 ? 8.732 -5.459 -16.996 1.00 97.00 96 ARG A C 1
ATOM 786 O O . ARG A 1 96 ? 9.509 -4.583 -17.347 1.00 97.00 96 ARG A O 1
ATOM 793 N N . VAL A 1 97 ? 8.607 -5.867 -15.731 1.00 95.94 97 VAL A N 1
ATOM 794 C CA . VAL A 1 97 ? 9.478 -5.366 -14.651 1.00 95.94 97 VAL A CA 1
ATOM 795 C C . VAL A 1 97 ? 10.940 -5.589 -15.007 1.00 95.94 97 VAL A C 1
ATOM 797 O O . VAL A 1 97 ? 11.710 -4.637 -15.006 1.00 95.94 97 VAL A O 1
ATOM 800 N N . GLU A 1 98 ? 11.287 -6.809 -15.410 1.00 94.94 98 GLU A N 1
ATOM 801 C CA . GLU A 1 98 ? 12.655 -7.156 -15.787 1.00 94.94 98 GLU A CA 1
ATOM 802 C C . GLU A 1 98 ? 13.144 -6.353 -16.997 1.00 94.94 98 GLU A C 1
ATOM 804 O O . GLU A 1 98 ? 14.236 -5.791 -16.976 1.00 94.94 98 GLU A O 1
ATOM 809 N N . TYR A 1 99 ? 12.307 -6.231 -18.033 1.00 95.06 99 TYR A N 1
ATOM 810 C CA . TYR A 1 99 ? 12.642 -5.415 -19.196 1.00 95.06 99 TYR A CA 1
ATOM 811 C C . TYR A 1 99 ? 12.855 -3.944 -18.824 1.00 95.06 99 TYR A C 1
ATOM 813 O O . TYR A 1 99 ? 13.802 -3.320 -19.293 1.00 95.06 99 TYR A O 1
ATOM 821 N N . VAL A 1 100 ? 11.969 -3.375 -18.001 1.00 93.75 100 VAL A N 1
ATOM 822 C CA . VAL A 1 100 ? 12.073 -1.972 -17.592 1.00 93.75 100 VAL A CA 1
ATOM 823 C C . VAL A 1 100 ? 13.336 -1.746 -16.774 1.00 93.75 100 VAL A C 1
ATOM 825 O O . VAL A 1 100 ? 14.027 -0.763 -17.008 1.00 93.75 100 VAL A O 1
ATOM 828 N N . PHE A 1 101 ? 13.652 -2.670 -15.871 1.00 92.69 101 PHE A N 1
ATOM 829 C CA . PHE A 1 101 ? 14.799 -2.562 -14.985 1.00 92.69 101 PHE A CA 1
ATOM 830 C C . PHE A 1 101 ? 16.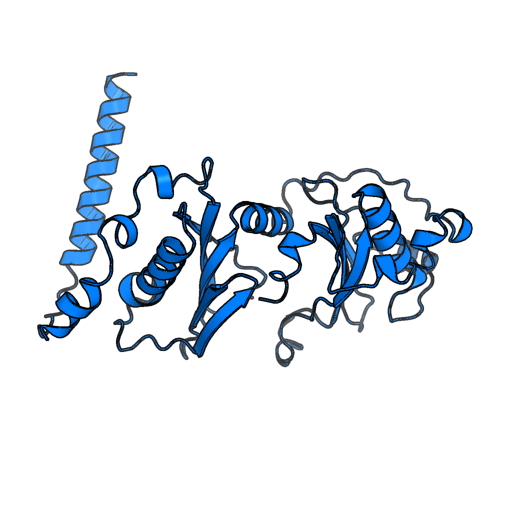142 -2.674 -15.720 1.00 92.69 101 PHE A C 1
ATOM 832 O O . PHE A 1 101 ? 17.006 -1.835 -15.506 1.00 92.69 101 PHE A O 1
ATOM 839 N N . TYR A 1 102 ? 16.317 -3.659 -16.609 1.00 91.12 102 TYR A N 1
ATOM 840 C CA . TYR A 1 102 ? 17.607 -3.881 -17.282 1.00 91.12 102 TYR A CA 1
ATOM 841 C C . TYR A 1 102 ? 17.778 -3.115 -18.595 1.00 91.12 102 TYR A C 1
ATOM 843 O O . TYR A 1 102 ? 18.898 -2.796 -18.969 1.00 91.12 102 TYR A O 1
ATOM 851 N N . HIS A 1 103 ? 16.692 -2.843 -19.325 1.00 89.88 103 HIS A N 1
ATOM 852 C CA . HIS A 1 103 ? 16.779 -2.341 -20.705 1.00 89.88 103 HIS A CA 1
ATOM 853 C C . HIS A 1 103 ? 16.088 -0.993 -20.926 1.00 89.88 103 HIS A C 1
ATOM 855 O O . HIS A 1 103 ? 16.173 -0.430 -22.014 1.00 89.88 103 HIS A O 1
ATOM 861 N N . ASN A 1 104 ? 15.366 -0.473 -19.932 1.00 88.06 104 ASN A N 1
ATOM 862 C CA . ASN A 1 104 ? 14.700 0.829 -20.013 1.00 88.06 104 ASN A CA 1
ATOM 863 C C . ASN A 1 104 ? 14.882 1.626 -18.710 1.00 88.06 104 ASN A C 1
ATOM 865 O O . ASN A 1 104 ? 13.971 2.336 -18.275 1.00 88.06 104 ASN A O 1
ATOM 869 N N . ASN A 1 105 ? 16.050 1.467 -18.087 1.00 84.06 105 ASN A N 1
ATOM 870 C CA . ASN A 1 105 ? 16.458 2.199 -16.898 1.00 84.06 105 ASN A CA 1
ATOM 871 C C . ASN A 1 105 ? 16.779 3.663 -17.269 1.00 84.06 105 ASN A C 1
ATOM 873 O O . ASN A 1 105 ? 17.578 3.888 -18.182 1.00 84.06 105 ASN A O 1
ATOM 877 N N . PRO A 1 106 ? 16.212 4.668 -16.573 1.00 82.12 106 PRO A N 1
ATOM 878 C CA . PRO A 1 106 ? 16.515 6.081 -16.813 1.00 82.12 106 PRO A CA 1
ATOM 879 C C . PRO A 1 106 ? 17.986 6.468 -16.595 1.00 82.12 106 PRO A C 1
ATOM 881 O O . PRO A 1 106 ? 18.419 7.486 -17.130 1.00 82.12 106 PRO A O 1
ATOM 884 N N . TYR A 1 107 ? 18.766 5.683 -15.848 1.00 79.06 107 TYR A N 1
ATOM 885 C CA . TYR A 1 107 ? 20.178 5.975 -15.592 1.00 79.06 107 TYR A CA 1
ATOM 886 C C . TYR A 1 107 ? 21.096 5.684 -16.782 1.00 79.06 107 TYR A C 1
ATOM 888 O O . TYR A 1 107 ? 22.270 6.038 -16.720 1.00 79.06 107 TYR A O 1
ATOM 896 N N . GLY A 1 108 ? 20.581 5.072 -17.858 1.00 72.50 108 GLY A N 1
ATOM 897 C CA . GLY A 1 108 ? 21.369 4.774 -19.060 1.00 72.50 108 GLY A CA 1
ATOM 898 C C . GLY A 1 108 ? 22.552 3.840 -18.803 1.00 72.50 108 GLY A C 1
ATOM 899 O O . GLY A 1 108 ? 23.469 3.802 -19.612 1.00 72.50 108 GLY A O 1
ATOM 900 N N . LEU A 1 109 ? 22.532 3.141 -17.668 1.00 73.38 109 LEU A N 1
ATOM 901 C CA . LEU A 1 109 ? 23.469 2.082 -17.341 1.00 73.38 109 LEU A CA 1
ATOM 902 C C . LEU A 1 109 ? 23.124 0.870 -18.200 1.00 73.38 109 LEU A C 1
ATOM 904 O O . LEU A 1 109 ? 21.945 0.507 -18.311 1.00 73.38 109 LEU A O 1
ATOM 908 N N . ASP A 1 110 ? 24.146 0.257 -18.784 1.00 70.56 110 ASP A N 1
ATOM 909 C CA . ASP A 1 110 ? 23.969 -0.968 -19.548 1.00 70.56 110 ASP A CA 1
ATOM 910 C C . ASP A 1 110 ? 23.446 -2.082 -18.632 1.00 70.56 110 ASP A C 1
ATOM 912 O O . ASP A 1 110 ? 23.675 -2.083 -17.419 1.00 70.56 110 ASP A O 1
ATOM 916 N N . ALA A 1 111 ? 22.735 -3.058 -19.202 1.00 68.75 111 ALA A N 1
ATOM 917 C CA . ALA A 1 111 ? 22.162 -4.167 -18.433 1.00 68.75 111 ALA A CA 1
ATOM 918 C C . ALA A 1 111 ? 23.215 -4.916 -17.589 1.00 68.75 111 ALA A C 1
ATOM 920 O O . ALA A 1 111 ? 22.872 -5.492 -16.559 1.00 68.75 111 ALA A O 1
ATOM 921 N N . ASP A 1 112 ? 24.479 -4.872 -18.017 1.00 71.06 112 ASP A N 1
ATOM 922 C CA . ASP A 1 112 ? 25.619 -5.518 -17.364 1.00 71.06 112 ASP A CA 1
ATOM 923 C C . ASP A 1 112 ? 26.243 -4.653 -16.241 1.00 71.06 112 ASP A C 1
ATOM 925 O O . ASP A 1 112 ? 27.032 -5.147 -15.432 1.00 71.06 112 ASP A O 1
ATOM 929 N N . GLU A 1 113 ? 25.865 -3.374 -16.155 1.00 71.44 113 GLU A N 1
ATOM 930 C CA . GLU A 1 113 ? 26.252 -2.437 -15.091 1.00 71.44 113 GLU A CA 1
ATOM 931 C C . GLU A 1 113 ? 25.151 -2.266 -14.033 1.00 71.44 113 GLU A C 1
ATOM 933 O O . GLU A 1 113 ? 25.429 -1.888 -12.892 1.00 71.44 113 GLU A O 1
ATOM 938 N N . VAL A 1 114 ? 23.893 -2.557 -14.386 1.00 73.38 114 VAL A N 1
ATOM 939 C CA . VAL A 1 114 ? 22.758 -2.498 -13.458 1.00 73.38 114 VAL A CA 1
ATOM 940 C C . VAL A 1 114 ? 22.648 -3.803 -12.681 1.00 73.38 114 VAL A C 1
ATOM 942 O O . VAL A 1 114 ? 22.038 -4.775 -13.129 1.00 73.38 114 VAL A O 1
ATOM 945 N N . TYR A 1 115 ? 23.157 -3.803 -11.455 1.00 78.88 115 TYR A N 1
ATOM 946 C CA . TYR A 1 115 ? 22.879 -4.870 -10.501 1.00 78.88 115 TYR A CA 1
ATOM 947 C C . TYR A 1 115 ? 21.654 -4.504 -9.665 1.00 78.88 115 TYR A C 1
ATOM 949 O O . TYR A 1 115 ? 21.519 -3.387 -9.160 1.00 78.88 115 TYR A O 1
ATOM 957 N N . ALA A 1 116 ? 20.731 -5.456 -9.545 1.00 77.56 116 ALA A N 1
ATOM 958 C CA . ALA A 1 116 ? 19.632 -5.332 -8.608 1.00 77.56 116 ALA A CA 1
ATOM 959 C C . ALA A 1 116 ? 20.162 -5.631 -7.204 1.00 77.56 116 ALA A C 1
ATOM 961 O O . ALA A 1 116 ? 20.458 -6.783 -6.891 1.00 77.56 116 ALA A O 1
ATOM 962 N N . ASP A 1 117 ? 20.243 -4.611 -6.352 1.00 83.00 117 ASP A N 1
ATOM 963 C CA . ASP A 1 117 ? 20.525 -4.798 -4.924 1.00 83.00 117 ASP A CA 1
ATOM 964 C C . ASP A 1 117 ? 19.443 -5.652 -4.258 1.00 83.00 117 ASP A C 1
ATOM 966 O O . ASP A 1 117 ? 19.692 -6.340 -3.267 1.00 83.00 117 ASP A O 1
ATOM 970 N N . ARG A 1 118 ? 18.227 -5.626 -4.822 1.00 85.38 118 ARG A N 1
ATOM 971 C CA . ARG A 1 118 ? 17.139 -6.542 -4.477 1.00 85.38 118 ARG A CA 1
ATOM 972 C C . ARG A 1 118 ? 16.398 -7.001 -5.722 1.00 85.38 118 ARG A C 1
ATOM 974 O O . ARG A 1 118 ? 15.915 -6.171 -6.488 1.00 85.38 118 ARG A O 1
ATOM 981 N N . ASP A 1 119 ? 16.246 -8.312 -5.859 1.00 91.69 119 ASP A N 1
ATOM 982 C CA . ASP A 1 119 ? 15.339 -8.972 -6.799 1.00 91.69 119 ASP A CA 1
ATOM 983 C C . ASP A 1 119 ? 14.578 -10.055 -6.033 1.00 91.69 119 ASP A C 1
ATOM 985 O O . ASP A 1 119 ? 15.136 -11.089 -5.662 1.00 91.69 119 ASP A O 1
ATOM 989 N N . GLU A 1 120 ? 13.314 -9.785 -5.721 1.00 92.25 120 GLU A N 1
ATOM 990 C CA . GLU A 1 120 ? 12.509 -10.664 -4.881 1.00 92.25 120 GLU A CA 1
ATOM 991 C C . GLU A 1 120 ? 11.076 -10.822 -5.389 1.00 92.25 120 GLU A C 1
ATOM 993 O O . GLU A 1 120 ? 10.514 -9.985 -6.104 1.00 92.25 120 GLU A O 1
ATOM 998 N N . ALA A 1 121 ? 10.468 -11.944 -5.006 1.00 90.88 121 ALA A N 1
ATOM 999 C CA . ALA A 1 121 ? 9.061 -12.212 -5.240 1.00 90.88 121 ALA A CA 1
ATOM 1000 C C . ALA A 1 121 ? 8.245 -11.769 -4.018 1.00 90.88 121 ALA A C 1
ATOM 1002 O O . ALA A 1 121 ? 8.321 -12.373 -2.949 1.00 90.88 121 ALA A O 1
ATOM 1003 N N . LEU A 1 122 ? 7.425 -10.738 -4.200 1.00 87.81 122 LEU A N 1
ATOM 1004 C CA . LEU A 1 122 ? 6.443 -10.279 -3.225 1.00 87.81 122 LEU A CA 1
ATOM 1005 C C . LEU A 1 122 ? 5.251 -11.245 -3.129 1.00 87.81 122 LEU A C 1
ATOM 1007 O O . LEU A 1 122 ? 5.104 -12.211 -3.891 1.00 87.81 122 LEU A O 1
ATOM 1011 N N . ALA A 1 123 ? 4.331 -10.930 -2.214 1.00 81.94 123 ALA A N 1
ATOM 1012 C CA . ALA A 1 123 ? 3.070 -11.642 -2.051 1.00 81.94 123 ALA A CA 1
ATOM 1013 C C . ALA A 1 123 ? 2.336 -11.838 -3.393 1.00 81.94 123 ALA A C 1
ATOM 1015 O O . ALA A 1 123 ? 2.151 -10.908 -4.186 1.00 81.94 123 ALA A O 1
ATOM 1016 N N . GLY A 1 124 ? 1.911 -13.079 -3.646 1.00 85.56 124 GLY A N 1
ATOM 1017 C CA . GLY A 1 124 ? 1.229 -13.458 -4.884 1.00 85.56 124 GLY A CA 1
ATOM 1018 C C . GLY A 1 124 ? 2.144 -13.609 -6.105 1.00 85.56 124 GLY A C 1
ATOM 1019 O O . GLY A 1 124 ? 1.625 -13.710 -7.211 1.00 85.56 124 GLY A O 1
ATOM 1020 N N . GLY A 1 125 ? 3.472 -13.626 -5.928 1.00 90.94 125 GLY A N 1
ATOM 1021 C CA . GLY A 1 125 ? 4.446 -13.815 -7.011 1.00 90.94 125 GLY A CA 1
ATOM 1022 C 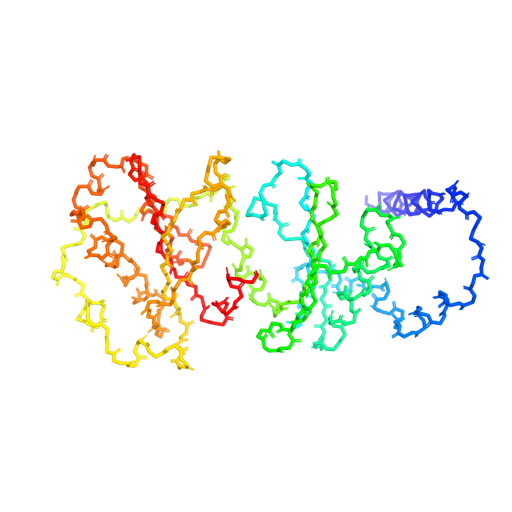C . GLY A 1 125 ? 4.730 -12.552 -7.829 1.00 90.94 125 GLY A C 1
ATOM 1023 O O . GLY A 1 125 ? 5.251 -12.644 -8.941 1.00 90.94 125 GLY A O 1
ATOM 1024 N N . CYS A 1 126 ? 4.352 -11.377 -7.318 1.00 93.12 126 CYS A N 1
ATOM 1025 C CA . CYS A 1 126 ? 4.674 -10.096 -7.944 1.00 93.12 126 CYS A CA 1
ATOM 1026 C C . CYS A 1 126 ? 6.168 -9.812 -7.804 1.00 93.12 126 CYS A C 1
ATOM 1028 O O . CYS A 1 126 ? 6.688 -9.859 -6.696 1.00 93.12 126 CYS A O 1
ATOM 1030 N N . ARG A 1 127 ? 6.864 -9.512 -8.900 1.00 94.75 127 ARG A N 1
ATOM 1031 C CA . ARG A 1 127 ? 8.297 -9.208 -8.839 1.00 94.75 127 ARG A CA 1
ATOM 1032 C C . ARG A 1 127 ? 8.544 -7.792 -8.317 1.00 94.75 127 ARG A C 1
ATOM 1034 O O . ARG A 1 127 ? 7.787 -6.866 -8.631 1.00 94.75 127 ARG A O 1
ATOM 1041 N N . TYR A 1 128 ? 9.612 -7.632 -7.553 1.00 93.44 128 TYR A N 1
ATOM 1042 C CA . TYR A 1 128 ? 10.144 -6.359 -7.089 1.00 93.44 128 TYR A CA 1
ATOM 1043 C C . TYR A 1 128 ? 11.639 -6.320 -7.375 1.00 93.44 128 TYR A C 1
ATOM 1045 O O . TYR A 1 128 ? 12.362 -7.235 -6.989 1.00 93.44 128 TYR A O 1
ATOM 1053 N N . MET A 1 129 ? 12.079 -5.270 -8.060 1.00 93.50 129 MET A N 1
ATOM 1054 C CA . MET A 1 129 ? 13.482 -5.032 -8.366 1.00 93.50 129 MET A CA 1
ATOM 1055 C C . MET A 1 129 ? 13.874 -3.626 -7.929 1.00 93.50 129 MET A C 1
ATOM 1057 O O . MET A 1 129 ? 13.149 -2.668 -8.215 1.00 93.50 129 MET A O 1
ATOM 1061 N N . ARG A 1 130 ? 15.020 -3.501 -7.261 1.00 91.50 130 ARG A N 1
ATOM 1062 C CA . ARG A 1 130 ? 15.579 -2.222 -6.814 1.00 91.50 130 ARG A CA 1
ATOM 1063 C C . ARG A 1 130 ? 17.079 -2.164 -7.056 1.00 91.50 130 ARG A C 1
ATOM 1065 O O . ARG A 1 130 ? 17.770 -3.156 -6.846 1.00 91.50 130 ARG A O 1
ATOM 1072 N N . SER A 1 131 ? 17.550 -0.991 -7.463 1.00 89.94 131 SER A N 1
ATOM 1073 C CA . SER A 1 131 ? 18.966 -0.627 -7.506 1.00 89.94 131 SER A CA 1
ATOM 1074 C C . SER A 1 131 ? 19.171 0.722 -6.820 1.00 89.94 131 SER A C 1
ATOM 1076 O O . SER A 1 131 ? 18.369 1.640 -7.002 1.00 89.94 131 SER A O 1
ATOM 1078 N N . GLU A 1 132 ? 20.234 0.825 -6.037 1.00 86.12 132 GLU A N 1
ATOM 1079 C CA . GLU A 1 132 ? 20.763 2.000 -5.358 1.00 86.12 132 GLU A CA 1
ATOM 1080 C C . GLU A 1 132 ? 22.191 2.240 -5.852 1.00 86.12 132 GLU A C 1
ATOM 1082 O O . GLU A 1 132 ? 23.156 1.897 -5.167 1.00 86.12 132 GLU A O 1
ATOM 1087 N N . PRO A 1 133 ? 22.374 2.813 -7.053 1.00 80.31 133 PRO A N 1
ATOM 1088 C CA . PRO A 1 133 ? 23.711 3.152 -7.512 1.00 80.31 133 PRO A CA 1
ATOM 1089 C C . PRO A 1 133 ? 24.410 4.052 -6.484 1.00 80.31 133 PRO A C 1
ATOM 1091 O O . PRO A 1 133 ? 23.788 4.964 -5.928 1.00 80.31 133 PRO A O 1
ATOM 1094 N N . ASP A 1 134 ? 25.729 3.878 -6.318 1.00 75.69 134 ASP A N 1
ATOM 1095 C CA . ASP A 1 134 ? 26.614 4.644 -5.407 1.00 75.69 134 ASP A CA 1
ATOM 1096 C C . ASP A 1 134 ? 26.464 6.173 -5.540 1.00 75.69 134 ASP A C 1
ATOM 1098 O O . ASP A 1 134 ? 26.878 6.974 -4.698 1.00 75.69 134 ASP A O 1
ATOM 1102 N N . GLY A 1 135 ? 25.819 6.605 -6.619 1.00 69.62 135 GLY A N 1
ATOM 1103 C CA . GLY A 1 135 ? 25.373 7.953 -6.848 1.00 69.62 135 GLY A CA 1
ATOM 1104 C C . GLY A 1 135 ? 24.110 8.399 -6.101 1.00 69.62 135 GLY A C 1
ATOM 1105 O O . GLY A 1 135 ? 23.591 9.438 -6.481 1.00 69.62 135 GLY A O 1
ATOM 1106 N N . GLY A 1 136 ? 23.609 7.736 -5.060 1.00 72.31 136 GLY A N 1
ATOM 1107 C CA . GLY A 1 136 ? 22.577 8.295 -4.168 1.00 72.31 136 GLY A CA 1
ATOM 1108 C C . GLY A 1 136 ? 21.212 8.562 -4.816 1.00 72.31 136 GLY A C 1
ATOM 1109 O O . GLY A 1 136 ? 20.482 9.433 -4.342 1.00 72.31 136 GLY A O 1
ATOM 1110 N N . GLY A 1 137 ? 20.899 7.866 -5.907 1.00 80.12 137 GLY A N 1
ATOM 1111 C CA . GLY A 1 137 ? 19.539 7.700 -6.411 1.00 80.12 137 GLY A CA 1
ATOM 1112 C C . GLY A 1 137 ? 19.101 6.248 -6.243 1.00 80.12 137 GLY A C 1
ATOM 1113 O O . GLY A 1 137 ? 19.934 5.396 -5.944 1.00 80.12 137 GLY A O 1
ATOM 1114 N N . SER A 1 138 ? 17.818 5.959 -6.426 1.00 87.19 138 SER A N 1
ATOM 1115 C CA . SER A 1 138 ? 17.344 4.581 -6.504 1.00 87.19 138 SER A CA 1
ATOM 1116 C C . SER A 1 138 ? 16.266 4.410 -7.561 1.00 87.19 138 SER A C 1
ATOM 1118 O O . SER A 1 138 ? 15.337 5.210 -7.664 1.00 87.19 138 SER A O 1
ATOM 1120 N N . LEU A 1 139 ? 16.380 3.332 -8.334 1.00 90.50 139 LEU A N 1
ATOM 1121 C CA . LEU A 1 139 ? 15.331 2.883 -9.238 1.00 90.50 139 LEU A CA 1
ATOM 1122 C C . LEU A 1 139 ? 14.660 1.668 -8.624 1.00 90.50 139 LEU A C 1
ATOM 1124 O O . LEU A 1 139 ? 15.302 0.648 -8.385 1.00 90.50 139 LEU A O 1
ATOM 1128 N N . THR A 1 140 ? 13.350 1.762 -8.440 1.00 92.12 140 THR A N 1
ATOM 1129 C CA . THR A 1 140 ? 12.499 0.631 -8.082 1.00 92.12 140 THR A CA 1
ATOM 1130 C C . THR A 1 140 ? 11.505 0.360 -9.198 1.00 92.12 140 THR A C 1
ATOM 1132 O O . THR A 1 140 ? 10.852 1.277 -9.699 1.00 92.12 140 THR A O 1
ATOM 1135 N N . VAL A 1 141 ? 11.357 -0.908 -9.566 1.00 93.88 141 VAL A N 1
ATOM 1136 C CA . VAL A 1 141 ? 10.385 -1.379 -10.553 1.00 93.88 141 VAL A CA 1
ATOM 1137 C C . VAL A 1 141 ? 9.665 -2.588 -9.974 1.00 93.88 141 VAL A C 1
ATOM 1139 O O . VAL A 1 141 ? 10.294 -3.525 -9.487 1.00 93.88 141 VAL A O 1
ATOM 1142 N N . SER A 1 142 ? 8.334 -2.590 -10.004 1.00 95.25 142 SER A N 1
ATOM 1143 C CA . SER A 1 142 ? 7.572 -3.694 -9.416 1.00 95.25 142 SER A CA 1
ATOM 1144 C C . SER A 1 142 ? 6.195 -3.879 -10.054 1.00 95.25 142 SER A C 1
ATOM 1146 O O . SER A 1 142 ? 5.691 -3.016 -10.779 1.00 95.25 142 SER A O 1
ATOM 1148 N N . VAL A 1 143 ? 5.588 -5.038 -9.788 1.00 96.12 143 VAL A N 1
ATOM 1149 C CA . VAL A 1 143 ? 4.205 -5.369 -10.140 1.00 96.12 143 VAL A CA 1
ATOM 1150 C C . VAL A 1 143 ? 3.310 -5.294 -8.910 1.00 96.12 143 VAL A C 1
ATOM 1152 O O . VAL A 1 143 ? 3.675 -5.742 -7.831 1.00 96.12 143 VAL A O 1
ATOM 1155 N N . LEU A 1 144 ? 2.086 -4.803 -9.090 1.00 95.06 144 LEU A N 1
ATOM 1156 C CA . LEU A 1 144 ? 0.990 -4.971 -8.137 1.00 95.06 144 LEU A CA 1
ATOM 1157 C C . LEU A 1 144 ? -0.293 -5.361 -8.868 1.00 95.06 144 LEU A C 1
ATOM 1159 O O . LEU A 1 144 ? -0.448 -5.091 -10.060 1.00 95.06 144 LEU A O 1
ATOM 1163 N N . GLU A 1 145 ? -1.270 -5.923 -8.158 1.00 95.19 145 GLU A N 1
ATOM 1164 C CA . GLU A 1 145 ? -2.640 -5.908 -8.672 1.00 95.19 145 GLU A CA 1
ATOM 1165 C C . GLU A 1 145 ? -3.100 -4.459 -8.861 1.00 95.19 145 GLU A C 1
ATOM 1167 O O . GLU A 1 145 ? -2.896 -3.611 -7.992 1.00 95.19 145 GLU A O 1
ATOM 1172 N N . SER A 1 146 ? -3.753 -4.153 -9.979 1.00 95.12 146 SER A N 1
ATOM 1173 C CA . SER A 1 146 ? -4.107 -2.770 -10.320 1.00 95.12 146 SER A CA 1
ATOM 1174 C C . SER A 1 146 ? -5.017 -2.118 -9.283 1.00 95.12 146 SER A C 1
ATOM 1176 O O . SER A 1 146 ? -4.841 -0.942 -8.977 1.00 95.12 146 SER A O 1
ATOM 1178 N N . GLN A 1 147 ? -5.925 -2.893 -8.679 1.00 93.19 147 GLN A N 1
ATOM 1179 C CA . GLN A 1 147 ? -6.750 -2.419 -7.567 1.00 93.19 147 GLN A CA 1
ATOM 1180 C C . GLN A 1 147 ? -5.905 -2.007 -6.352 1.00 93.19 147 GLN A C 1
ATOM 1182 O O . GLN A 1 147 ? -6.170 -0.973 -5.744 1.00 93.19 147 GLN A O 1
ATOM 1187 N N . VAL A 1 148 ? -4.856 -2.772 -6.026 1.00 92.50 148 VAL A N 1
ATOM 1188 C CA . VAL A 1 148 ? -3.931 -2.464 -4.928 1.00 92.50 148 VAL A CA 1
ATOM 1189 C C . VAL A 1 148 ? -3.110 -1.229 -5.271 1.00 92.50 148 VAL A C 1
ATOM 1191 O O . VAL A 1 148 ? -3.018 -0.317 -4.454 1.00 92.50 148 VAL A O 1
ATOM 1194 N N . PHE A 1 149 ? -2.574 -1.151 -6.491 1.00 92.81 149 PHE A N 1
ATOM 1195 C CA . PHE A 1 149 ? -1.848 0.030 -6.951 1.00 92.81 149 PHE A CA 1
ATOM 1196 C C . PHE A 1 149 ? -2.704 1.296 -6.822 1.00 92.81 149 PHE A C 1
ATOM 1198 O O . PHE A 1 149 ? -2.237 2.305 -6.298 1.00 92.81 149 PHE A O 1
ATOM 1205 N N . ASP A 1 150 ? -3.975 1.242 -7.228 1.00 91.19 150 ASP A N 1
ATOM 1206 C CA . ASP A 1 150 ? -4.895 2.366 -7.076 1.00 91.19 150 ASP A CA 1
ATOM 1207 C C . ASP A 1 150 ? -5.098 2.754 -5.610 1.00 91.19 150 ASP A C 1
ATOM 1209 O O . ASP A 1 150 ? -5.012 3.940 -5.286 1.00 91.19 150 ASP A O 1
ATOM 1213 N N . ILE A 1 151 ? -5.331 1.785 -4.722 1.00 89.25 151 ILE A N 1
ATOM 1214 C CA . ILE A 1 151 ? -5.475 2.024 -3.279 1.00 89.25 151 ILE A CA 1
ATOM 1215 C C . ILE A 1 151 ? -4.248 2.765 -2.729 1.00 89.25 151 ILE A C 1
ATOM 1217 O O . ILE A 1 151 ? -4.403 3.817 -2.105 1.00 89.25 151 ILE A O 1
ATOM 1221 N N . LEU A 1 152 ? -3.042 2.270 -3.020 1.00 87.12 152 LEU A N 1
ATOM 1222 C CA . LEU A 1 152 ? -1.791 2.828 -2.497 1.00 87.12 152 LEU A CA 1
ATOM 1223 C C . LEU A 1 152 ? -1.469 4.217 -3.068 1.00 87.12 152 LEU A C 1
ATOM 1225 O O . LEU A 1 152 ? -0.912 5.060 -2.367 1.00 87.12 152 LEU A O 1
ATOM 1229 N N . GLN A 1 153 ? -1.857 4.489 -4.316 1.00 84.75 153 GLN A N 1
ATOM 1230 C CA . GLN A 1 153 ? -1.703 5.812 -4.927 1.00 84.75 153 GLN A CA 1
ATOM 1231 C C . GLN A 1 153 ? -2.602 6.864 -4.285 1.00 84.75 153 GLN A C 1
ATOM 1233 O O . GLN A 1 153 ? -2.186 8.007 -4.095 1.00 84.75 153 GLN A O 1
ATOM 1238 N N . SER A 1 154 ? -3.837 6.502 -3.925 1.00 74.38 154 SER A N 1
ATOM 1239 C CA . SER A 1 154 ? -4.752 7.477 -3.326 1.00 74.38 154 SER A CA 1
ATOM 1240 C C . SER A 1 154 ? -4.301 8.025 -1.990 1.00 74.38 154 SER A C 1
ATOM 1242 O O . SER A 1 154 ? -4.627 9.166 -1.672 1.00 74.38 154 SER A O 1
ATOM 1244 N N . SER A 1 155 ? -3.558 7.236 -1.222 1.00 64.38 155 SER A N 1
ATOM 1245 C CA . SER A 1 155 ? -3.069 7.646 0.090 1.00 64.38 155 SER A CA 1
ATOM 1246 C C . SER A 1 155 ? -1.997 8.737 -0.004 1.00 64.38 155 SER A C 1
ATOM 1248 O O . SER A 1 155 ? -1.778 9.456 0.966 1.00 64.38 155 SER A O 1
ATOM 1250 N N . ARG A 1 156 ? -1.341 8.894 -1.165 1.00 64.31 156 ARG A N 1
ATOM 1251 C CA . ARG A 1 156 ? -0.225 9.832 -1.352 1.00 64.31 156 ARG A CA 1
ATOM 1252 C C . ARG A 1 156 ? -0.615 11.214 -1.854 1.00 64.31 156 ARG A C 1
ATOM 1254 O O . ARG A 1 156 ? 0.258 12.074 -1.867 1.00 64.31 156 ARG A O 1
ATOM 1261 N N . VAL A 1 157 ? -1.875 11.464 -2.223 1.00 53.16 157 VAL A N 1
ATOM 1262 C CA . VAL A 1 157 ? -2.320 12.793 -2.686 1.00 53.16 157 VAL A CA 1
ATOM 1263 C C . VAL A 1 157 ? -2.283 13.785 -1.515 1.00 53.16 157 VAL A C 1
ATOM 1265 O O . VAL A 1 157 ? -3.283 14.070 -0.859 1.00 53.16 157 VAL A O 1
ATOM 1268 N N . HIS A 1 158 ? -1.085 14.286 -1.225 1.00 49.09 158 HIS A N 1
ATOM 1269 C CA . HIS A 1 158 ? -0.812 15.305 -0.236 1.00 49.09 158 HIS A CA 1
ATOM 1270 C C . HIS A 1 158 ? -1.150 16.686 -0.813 1.00 49.09 158 HIS A C 1
ATOM 1272 O O . HIS A 1 158 ? -0.693 17.089 -1.877 1.00 49.09 158 HIS A O 1
ATOM 1278 N N . SER A 1 159 ? -1.924 17.410 -0.008 1.00 48.44 159 SER A N 1
ATOM 1279 C CA . SER A 1 159 ? -1.973 18.869 0.156 1.00 48.44 159 SER A CA 1
ATOM 1280 C C . SER A 1 159 ? -2.983 19.719 -0.626 1.00 48.44 159 SER A C 1
ATOM 1282 O O . SER A 1 159 ? -3.571 20.587 0.013 1.00 48.44 159 SER A O 1
ATOM 1284 N N . SER A 1 160 ? -3.301 19.512 -1.908 1.00 45.91 160 SER A N 1
ATOM 1285 C CA . SER A 1 160 ? -4.109 20.549 -2.597 1.00 45.91 160 SER A CA 1
ATOM 1286 C C . SER A 1 160 ? -5.630 20.445 -2.398 1.00 45.91 160 SER A C 1
ATOM 1288 O O . SER A 1 160 ? -6.329 21.450 -2.501 1.00 45.91 160 SER A O 1
ATOM 1290 N N . THR A 1 161 ? -6.171 19.265 -2.069 1.00 47.75 161 THR A N 1
ATOM 1291 C CA . THR A 1 161 ? -7.625 19.061 -1.875 1.00 47.75 161 THR A CA 1
ATOM 1292 C C . THR A 1 161 ? -7.947 18.030 -0.786 1.00 47.75 161 THR A C 1
ATOM 1294 O O . THR A 1 161 ? -8.801 17.161 -0.965 1.00 47.75 161 THR A O 1
ATOM 1297 N N . LYS A 1 162 ? -7.301 18.114 0.391 1.00 53.41 162 LYS A N 1
ATOM 1298 C CA . LYS A 1 162 ? -7.774 17.359 1.569 1.00 53.41 162 LYS A CA 1
ATOM 1299 C C . LYS A 1 162 ? -9.223 17.790 1.852 1.00 53.41 162 LYS A C 1
ATOM 1301 O O . LYS A 1 162 ? -9.467 18.911 2.302 1.00 53.41 162 LYS A O 1
ATOM 1306 N N . ARG A 1 163 ? -10.202 16.915 1.590 1.00 55.84 163 ARG A N 1
ATOM 1307 C CA . ARG A 1 163 ? -11.573 17.108 2.080 1.00 55.84 163 ARG A CA 1
ATOM 1308 C C . ARG A 1 163 ? -11.509 17.011 3.600 1.00 55.84 163 ARG A C 1
ATOM 1310 O O . ARG A 1 163 ? -11.437 15.915 4.141 1.00 55.84 163 ARG A O 1
ATOM 1317 N N . LYS A 1 164 ? -11.531 18.157 4.286 1.00 57.59 164 LYS A N 1
ATOM 1318 C CA . LYS A 1 164 ? -11.787 18.205 5.728 1.00 57.59 164 LYS A CA 1
ATOM 1319 C C . LYS A 1 164 ? -13.223 17.741 5.952 1.00 57.59 164 LYS A C 1
ATOM 1321 O O . LYS A 1 164 ? -14.154 18.543 5.918 1.00 57.59 164 LYS A O 1
ATOM 1326 N N . VAL A 1 165 ? -13.415 16.438 6.124 1.00 60.22 165 VAL A N 1
ATOM 1327 C CA . VAL A 1 165 ? -14.656 15.929 6.696 1.00 60.22 165 VAL A CA 1
ATOM 1328 C C . VAL A 1 165 ? -14.667 16.420 8.137 1.00 60.22 165 VAL A C 1
ATOM 1330 O O . VAL A 1 165 ? -13.731 16.158 8.890 1.00 60.22 165 VAL A O 1
ATOM 1333 N N . ARG A 1 166 ? -15.685 17.208 8.501 1.00 54.69 166 ARG A N 1
ATOM 1334 C CA . ARG A 1 166 ? -15.916 17.583 9.897 1.00 54.69 166 ARG A CA 1
ATOM 1335 C C . ARG A 1 166 ? -16.359 16.324 10.634 1.00 54.69 166 ARG A C 1
ATOM 1337 O O . ARG A 1 166 ? -17.553 16.042 10.688 1.00 54.69 166 ARG A O 1
ATOM 1344 N N . TYR A 1 167 ? -15.410 15.566 11.172 1.00 59.25 167 TYR A N 1
ATOM 1345 C CA . TYR A 1 167 ? -15.745 14.691 12.284 1.00 59.25 167 TYR A CA 1
ATOM 1346 C C . TYR A 1 167 ? -16.094 15.581 13.480 1.00 59.25 167 TYR A C 1
ATOM 1348 O O . TYR A 1 167 ? -15.546 16.685 13.600 1.00 59.25 167 TYR A O 1
ATOM 1356 N N . PRO A 1 168 ? -17.063 15.177 14.319 1.00 57.69 168 PRO A N 1
ATOM 1357 C CA . PRO A 1 168 ? -17.335 15.904 15.547 1.00 57.69 168 PRO A CA 1
ATOM 1358 C C . PRO A 1 168 ? -16.018 16.007 16.317 1.00 57.69 168 PRO A C 1
ATOM 1360 O O . PRO A 1 168 ? -15.417 14.989 16.638 1.00 57.69 168 PRO A O 1
ATOM 1363 N N . GLN A 1 169 ? -15.552 17.238 16.551 1.00 58.81 169 GLN A N 1
ATOM 1364 C CA . GLN A 1 169 ? -14.293 17.482 17.263 1.00 58.81 169 GLN A CA 1
ATOM 1365 C C . GLN A 1 169 ? -14.320 16.875 18.665 1.00 58.81 169 GLN A C 1
ATOM 1367 O O . GLN A 1 169 ? -13.286 16.493 19.178 1.00 58.81 169 GLN A O 1
ATOM 1372 N N . GLN A 1 170 ? -15.509 16.703 19.249 1.00 68.69 170 GLN A N 1
ATOM 1373 C CA . GLN A 1 170 ? -15.642 16.036 20.532 1.00 68.69 170 GLN A CA 1
ATOM 1374 C C . GLN A 1 170 ? -15.207 14.580 20.432 1.00 68.69 170 GLN A C 1
ATOM 1376 O O . GLN A 1 170 ? -15.904 13.746 19.844 1.00 68.69 170 GLN A O 1
ATOM 1381 N N . MET A 1 171 ? -14.087 14.283 21.086 1.00 71.81 171 MET A N 1
ATOM 1382 C CA . MET A 1 171 ? -13.655 12.922 21.315 1.00 71.81 171 MET A CA 1
ATOM 1383 C C . MET A 1 171 ? -14.795 12.046 21.828 1.00 71.81 171 MET A C 1
ATOM 1385 O O . MET A 1 171 ? -15.474 12.322 22.825 1.00 71.81 171 MET A O 1
ATOM 1389 N N . ARG A 1 172 ? -14.949 10.911 21.158 1.00 84.06 172 ARG A N 1
ATOM 1390 C CA . ARG A 1 172 ? -15.797 9.825 21.620 1.00 84.06 172 ARG A CA 1
ATOM 1391 C C . ARG A 1 172 ? -15.223 9.270 22.914 1.00 84.06 172 ARG A C 1
ATOM 1393 O O . ARG A 1 172 ? -14.084 8.825 22.942 1.00 84.06 172 ARG A O 1
ATOM 1400 N N . LYS A 1 173 ? -16.021 9.240 23.983 1.00 86.69 173 LYS A N 1
ATOM 1401 C CA . LYS A 1 173 ? -15.631 8.550 25.223 1.00 86.69 173 LYS A CA 1
ATOM 1402 C C . LYS A 1 173 ? -15.398 7.071 24.928 1.00 86.69 173 LYS A C 1
ATOM 1404 O O . LYS A 1 173 ? -16.147 6.487 24.143 1.00 86.69 173 LYS A O 1
ATOM 1409 N N . THR A 1 174 ? -14.468 6.438 25.639 1.00 88.12 174 THR A N 1
ATOM 1410 C CA . THR A 1 174 ? -14.168 5.001 25.519 1.00 88.12 174 THR A CA 1
ATOM 1411 C C . THR A 1 174 ? -15.425 4.130 25.491 1.00 88.12 174 THR A C 1
ATOM 1413 O O . THR A 1 174 ? -15.543 3.233 24.666 1.00 88.12 174 THR A O 1
ATOM 1416 N N . THR A 1 175 ? -16.408 4.416 26.345 1.00 87.56 175 THR A N 1
ATOM 1417 C CA . THR A 1 175 ? -17.665 3.653 26.448 1.00 87.56 175 THR A CA 1
ATOM 1418 C C . THR A 1 175 ? -18.563 3.731 25.212 1.00 87.56 175 THR A C 1
ATOM 1420 O O . THR A 1 175 ? -19.452 2.899 25.070 1.00 87.56 175 THR A O 1
ATOM 1423 N N . THR A 1 176 ? -18.343 4.696 24.318 1.00 92.75 176 THR A N 1
ATOM 1424 C CA . THR A 1 176 ? -19.128 4.859 23.085 1.00 92.75 176 THR A CA 1
ATOM 1425 C C . THR A 1 176 ? -18.638 3.980 21.937 1.00 92.75 176 THR A C 1
ATOM 1427 O O . THR A 1 176 ? -19.333 3.871 20.930 1.00 92.75 176 THR A O 1
ATOM 1430 N N . PHE A 1 177 ? -17.456 3.369 22.056 1.00 94.38 177 PHE A N 1
ATOM 1431 C CA . PHE A 1 177 ? -16.950 2.424 21.065 1.00 94.38 177 PHE A CA 1
ATOM 1432 C C . PHE A 1 177 ? -17.545 1.037 21.297 1.00 94.38 177 PHE A C 1
ATOM 1434 O O . PHE A 1 177 ? -17.642 0.566 22.441 1.00 94.38 177 PHE A O 1
ATOM 1441 N N . ALA A 1 178 ? -17.884 0.360 20.200 1.00 95.94 178 ALA A N 1
ATOM 1442 C CA . ALA A 1 178 ? -18.368 -1.010 20.244 1.00 95.94 178 ALA A CA 1
ATOM 1443 C C . ALA A 1 178 ? -17.377 -1.932 20.982 1.00 95.94 178 ALA A C 1
ATOM 1445 O O . ALA A 1 178 ? -16.163 -1.706 21.008 1.00 95.94 178 ALA A O 1
ATOM 1446 N N . GLU A 1 179 ? -17.884 -2.979 21.630 1.00 96.62 179 GLU A N 1
ATOM 1447 C CA . GLU A 1 179 ? -17.048 -3.877 22.434 1.00 96.62 179 GLU A CA 1
ATOM 1448 C C . GLU A 1 179 ? -15.974 -4.585 21.596 1.00 96.62 179 GLU A C 1
ATOM 1450 O O . GLU A 1 179 ? -14.814 -4.629 22.001 1.00 96.62 179 GLU A O 1
ATOM 1455 N N . ASN A 1 180 ? -16.326 -5.043 20.391 1.00 96.44 180 ASN A N 1
ATOM 1456 C CA . ASN A 1 180 ? -15.388 -5.643 19.439 1.00 96.44 180 ASN A CA 1
ATOM 1457 C C . ASN A 1 180 ? -14.325 -4.649 18.942 1.00 96.44 180 ASN A C 1
ATOM 1459 O O . ASN A 1 180 ? -13.218 -5.065 18.610 1.00 96.44 180 ASN A O 1
ATOM 1463 N N . VAL A 1 181 ? -14.628 -3.350 18.922 1.00 97.06 181 VAL A N 1
ATOM 1464 C CA . VAL A 1 181 ? -13.659 -2.295 18.607 1.00 97.06 181 VAL A CA 1
ATOM 1465 C C . VAL A 1 181 ? -12.683 -2.088 19.764 1.00 97.06 181 VAL A C 1
ATOM 1467 O O . VAL A 1 181 ? -11.479 -1.977 19.537 1.00 97.06 181 VAL A O 1
ATOM 1470 N N . ARG A 1 182 ? -13.156 -2.072 21.013 1.00 96.88 182 ARG A N 1
ATOM 1471 C CA . ARG A 1 182 ? -12.289 -1.904 22.192 1.00 96.88 182 ARG A CA 1
ATOM 1472 C C . ARG A 1 182 ? -11.397 -3.122 22.425 1.00 96.88 182 ARG A C 1
ATOM 1474 O O . ARG A 1 182 ? -10.179 -2.996 22.587 1.00 96.88 182 ARG A O 1
ATOM 1481 N N . SER A 1 183 ? -12.011 -4.298 22.361 1.00 97.00 183 SER A N 1
ATOM 1482 C CA . SER A 1 183 ? -11.412 -5.596 22.657 1.00 97.00 183 SER A CA 1
ATOM 1483 C C . SER A 1 183 ? -11.672 -6.570 21.503 1.00 97.00 183 SER A C 1
ATOM 1485 O O . SER A 1 183 ? -12.567 -7.412 21.594 1.00 97.00 183 SER A O 1
ATOM 1487 N N . PRO A 1 184 ? -10.894 -6.489 20.405 1.00 97.56 184 PRO A N 1
ATOM 1488 C CA . PRO A 1 184 ? -11.119 -7.335 19.241 1.00 97.56 184 PRO A CA 1
ATOM 1489 C C . PRO A 1 184 ? -10.951 -8.812 19.588 1.00 97.56 184 PRO A C 1
ATOM 1491 O O . PRO A 1 184 ? -9.969 -9.204 20.233 1.00 97.56 184 PRO A O 1
ATOM 1494 N N . THR A 1 185 ? -11.900 -9.628 19.130 1.00 97.81 185 THR A N 1
ATOM 1495 C CA . THR A 1 185 ? -11.861 -11.088 19.286 1.00 97.81 185 THR A CA 1
ATOM 1496 C C . THR A 1 185 ? -10.704 -11.699 18.489 1.00 97.81 185 THR A C 1
ATOM 1498 O O . THR A 1 185 ? -10.116 -11.051 17.618 1.00 97.81 185 THR A O 1
ATOM 1501 N N . ALA A 1 186 ? -10.395 -12.977 18.739 1.00 97.81 186 ALA A N 1
ATOM 1502 C CA . ALA A 1 186 ? -9.354 -13.704 18.006 1.00 97.81 186 ALA A CA 1
ATOM 1503 C C . ALA A 1 186 ? -9.549 -13.638 16.480 1.00 97.81 186 ALA A C 1
ATOM 1505 O O . ALA A 1 186 ? -8.581 -13.476 15.746 1.00 97.81 186 ALA A O 1
ATOM 1506 N N . LYS A 1 187 ? -10.804 -13.649 16.007 1.00 97.62 187 LYS A N 1
ATOM 1507 C CA . LYS A 1 187 ? -11.141 -13.535 14.581 1.00 97.62 187 LYS A CA 1
ATOM 1508 C C . LYS A 1 187 ? -10.646 -12.223 13.961 1.00 97.62 187 LYS A C 1
ATOM 1510 O O . LYS A 1 187 ? -10.181 -12.226 12.831 1.00 97.62 187 LYS A O 1
ATOM 1515 N N . HIS A 1 188 ? -10.739 -11.106 14.683 1.00 97.88 188 HIS A N 1
ATOM 1516 C CA . HIS A 1 188 ? -10.273 -9.807 14.187 1.00 97.88 188 HIS A CA 1
ATOM 1517 C C . HIS A 1 188 ? -8.744 -9.686 14.216 1.00 97.88 188 HIS A C 1
ATOM 1519 O O . HIS A 1 188 ? -8.186 -8.926 13.429 1.00 97.88 188 HIS A O 1
ATOM 1525 N N . LYS A 1 189 ? -8.073 -10.420 15.111 1.00 97.88 189 LYS A N 1
ATOM 1526 C CA . LYS A 1 189 ? -6.612 -10.400 15.303 1.00 97.88 189 LYS A CA 1
ATOM 1527 C C . LYS A 1 189 ? -5.865 -11.453 14.476 1.00 97.88 189 LYS A C 1
ATOM 1529 O O . LYS A 1 189 ? -4.639 -11.492 14.511 1.00 97.88 189 LYS A O 1
ATOM 1534 N N . ASP A 1 190 ? -6.575 -12.297 13.736 1.00 97.38 190 ASP A N 1
ATOM 1535 C CA . ASP A 1 190 ? -5.962 -13.320 12.895 1.00 97.38 190 ASP A CA 1
ATOM 1536 C C . ASP A 1 190 ? -5.359 -12.687 11.627 1.00 97.38 190 ASP A C 1
ATOM 1538 O O . ASP A 1 190 ? -6.063 -12.372 10.663 1.00 97.38 190 ASP A O 1
ATOM 1542 N N . LYS A 1 191 ? -4.031 -12.501 11.622 1.00 95.56 191 LYS A N 1
ATOM 1543 C CA . LYS A 1 191 ? -3.285 -11.956 10.475 1.00 95.56 191 LYS A CA 1
ATOM 1544 C C . LYS A 1 191 ? -3.368 -12.866 9.243 1.00 95.56 191 LYS A C 1
ATOM 1546 O O . LYS A 1 191 ? -3.263 -12.353 8.131 1.00 95.56 191 LYS A O 1
ATOM 1551 N N . ALA A 1 192 ? -3.558 -14.176 9.415 1.00 94.81 192 ALA A N 1
ATOM 1552 C CA . ALA A 1 192 ? -3.661 -15.125 8.307 1.00 94.81 192 ALA A CA 1
ATOM 1553 C C . ALA A 1 192 ? -5.060 -15.124 7.671 1.00 94.81 192 ALA A C 1
ATOM 1555 O O . ALA A 1 192 ? -5.209 -15.466 6.499 1.00 94.81 192 ALA A O 1
ATOM 1556 N N . LYS A 1 193 ? -6.088 -14.716 8.425 1.00 95.62 193 LYS A N 1
ATOM 1557 C CA . LYS A 1 193 ? -7.486 -14.656 7.972 1.00 95.62 193 LYS A CA 1
ATOM 1558 C C . LYS A 1 193 ? -8.057 -13.251 8.108 1.00 95.62 193 LYS A C 1
ATOM 1560 O O . LYS A 1 193 ? -9.070 -13.033 8.776 1.00 95.62 193 LYS A O 1
ATOM 1565 N N . LYS A 1 194 ? -7.406 -12.295 7.444 1.00 96.31 194 LYS A N 1
ATOM 1566 C CA . LYS A 1 194 ? -7.871 -10.906 7.424 1.00 96.31 194 LYS A CA 1
ATOM 1567 C C . LYS A 1 194 ? -9.262 -10.819 6.803 1.00 96.31 194 LYS A C 1
ATOM 1569 O O . LYS A 1 194 ? -9.583 -11.522 5.845 1.00 96.31 194 LYS A O 1
ATOM 1574 N N . MET A 1 195 ? -10.074 -9.928 7.355 1.00 97.50 195 MET A N 1
ATOM 1575 C CA . MET A 1 195 ? -11.360 -9.551 6.779 1.00 97.50 195 MET A CA 1
ATOM 1576 C C . MET A 1 195 ? -11.169 -8.602 5.579 1.00 97.50 195 MET A C 1
ATOM 1578 O O . MET A 1 195 ? -10.170 -8.681 4.873 1.00 97.50 195 MET A O 1
ATOM 1582 N N . LYS A 1 196 ? -12.143 -7.731 5.294 1.00 97.31 196 LYS A N 1
ATOM 1583 C CA . LYS A 1 196 ? -12.104 -6.843 4.125 1.00 97.31 196 LYS A CA 1
ATOM 1584 C C . LYS A 1 196 ? -11.181 -5.642 4.331 1.00 97.31 196 LYS A C 1
ATOM 1586 O O . LYS A 1 196 ? -10.533 -5.209 3.379 1.00 97.31 196 LYS A O 1
ATOM 1591 N N . TYR A 1 197 ? -11.135 -5.108 5.548 1.00 98.00 197 TYR A N 1
ATOM 1592 C CA . TYR A 1 197 ? -10.342 -3.935 5.907 1.00 98.00 197 TYR A CA 1
ATOM 1593 C C . TYR A 1 197 ? -9.392 -4.266 7.046 1.00 98.00 197 TYR A C 1
ATOM 1595 O O . TYR A 1 197 ? -9.785 -4.895 8.025 1.00 98.00 197 TYR A O 1
ATOM 1603 N N . THR A 1 198 ? -8.148 -3.819 6.934 1.00 98.12 198 THR A N 1
ATOM 1604 C CA . THR A 1 198 ? -7.110 -3.972 7.946 1.00 98.12 198 THR A CA 1
ATOM 1605 C C . THR A 1 198 ? -6.824 -2.627 8.586 1.00 98.12 198 THR A C 1
ATOM 1607 O O . THR A 1 198 ? -6.561 -1.648 7.891 1.00 98.12 198 THR A O 1
ATOM 1610 N N . VAL A 1 199 ? -6.841 -2.618 9.914 1.00 98.19 199 VAL A N 1
ATOM 1611 C CA . VAL A 1 199 ? -6.287 -1.548 10.735 1.00 98.19 199 VAL A CA 1
ATOM 1612 C C . VAL A 1 199 ? -4.825 -1.873 10.984 1.00 98.19 199 VAL A C 1
ATOM 1614 O O . VAL A 1 199 ? -4.497 -2.981 11.427 1.00 98.19 199 VAL A O 1
ATOM 1617 N N . TRP A 1 200 ? -3.959 -0.909 10.714 1.00 97.94 200 TRP A N 1
ATOM 1618 C CA . TRP A 1 200 ? -2.531 -1.021 10.955 1.00 97.94 200 TRP A CA 1
ATOM 1619 C C . TRP A 1 200 ? -2.014 0.149 11.775 1.00 97.94 200 TRP A C 1
ATOM 1621 O O . TRP A 1 200 ? -2.636 1.212 11.834 1.00 97.94 200 TRP A O 1
ATOM 1631 N N . THR A 1 201 ? -0.889 -0.093 12.428 1.00 97.50 201 THR A N 1
ATOM 1632 C CA . THR A 1 201 ? -0.198 0.844 13.308 1.00 97.50 201 THR A CA 1
ATOM 1633 C C . THR A 1 201 ? 1.242 0.996 12.848 1.00 97.50 201 THR A C 1
ATOM 1635 O O . THR A 1 201 ? 1.813 0.052 12.314 1.00 97.50 201 THR A O 1
ATOM 1638 N N . SER A 1 202 ? 1.833 2.167 13.024 1.00 95.50 202 SER A N 1
ATOM 1639 C CA . SER A 1 202 ? 3.250 2.397 12.758 1.00 95.50 202 SER A CA 1
ATOM 1640 C C . SER A 1 202 ? 3.770 3.422 13.744 1.00 95.50 202 SER A C 1
ATOM 1642 O O . SER A 1 202 ? 3.132 4.458 13.943 1.00 95.50 202 SER A O 1
ATOM 1644 N N . ASP A 1 203 ? 4.893 3.100 14.370 1.00 94.50 203 ASP A N 1
ATOM 1645 C CA . ASP A 1 203 ? 5.574 3.952 15.330 1.00 94.50 203 ASP A CA 1
ATOM 1646 C C . ASP A 1 203 ? 7.049 4.042 14.954 1.00 94.50 203 ASP A C 1
ATOM 1648 O O . ASP A 1 203 ? 7.742 3.029 14.867 1.00 94.50 203 ASP A O 1
ATOM 1652 N N . GLY A 1 204 ? 7.529 5.253 14.707 1.00 91.69 204 GLY A N 1
ATOM 1653 C CA . GLY A 1 204 ? 8.953 5.497 14.530 1.00 91.69 204 GLY A CA 1
ATOM 1654 C C . GLY A 1 204 ? 9.249 6.886 14.000 1.00 91.69 204 GLY A C 1
ATOM 1655 O O . GLY A 1 204 ? 8.354 7.709 13.802 1.00 91.69 204 GLY A O 1
ATOM 1656 N N . TYR A 1 205 ? 10.530 7.184 13.841 1.00 87.69 205 TYR A N 1
ATOM 1657 C CA . TYR A 1 205 ? 10.956 8.509 13.422 1.00 87.69 205 TYR A CA 1
ATOM 1658 C C . TYR A 1 205 ? 10.712 8.737 11.932 1.00 87.69 205 TYR A C 1
ATOM 1660 O O . TYR A 1 205 ? 10.833 7.834 11.106 1.00 87.69 205 TYR A O 1
ATOM 1668 N N . ASP A 1 206 ? 10.374 9.980 11.599 1.00 81.50 206 ASP A N 1
ATOM 1669 C CA . ASP A 1 206 ? 10.390 10.415 10.211 1.00 81.50 206 ASP A CA 1
ATOM 1670 C C . ASP A 1 206 ? 11.829 10.413 9.689 1.00 81.50 206 ASP A C 1
ATOM 1672 O O . ASP A 1 206 ? 12.783 10.596 10.448 1.00 81.50 206 ASP A O 1
ATOM 1676 N N . ASN A 1 207 ? 11.985 10.296 8.374 1.00 75.12 207 ASN A N 1
ATOM 1677 C CA . ASN A 1 207 ? 13.276 10.500 7.734 1.00 75.12 207 ASN A CA 1
ATOM 1678 C C . ASN A 1 207 ? 13.608 12.007 7.678 1.00 75.12 207 ASN A C 1
ATOM 1680 O O . ASN A 1 207 ? 13.481 12.649 6.639 1.00 75.12 207 ASN A O 1
ATOM 1684 N N . ASP A 1 208 ? 13.982 12.583 8.822 1.00 77.50 208 ASP A N 1
ATOM 1685 C CA . ASP A 1 208 ? 14.336 14.001 8.989 1.00 77.50 208 ASP A CA 1
ATOM 1686 C C . ASP A 1 208 ? 15.840 14.280 8.808 1.00 77.50 208 ASP A C 1
ATOM 1688 O O . ASP A 1 208 ? 16.340 15.346 9.168 1.00 77.50 208 ASP A O 1
ATOM 1692 N N . GLY A 1 209 ? 16.576 13.318 8.246 1.00 79.44 209 GLY A N 1
ATOM 1693 C CA . GLY A 1 209 ? 18.028 13.363 8.078 1.00 79.44 209 GLY A CA 1
ATOM 1694 C C . GLY A 1 209 ? 18.816 13.028 9.348 1.00 79.44 209 GLY A C 1
ATOM 1695 O O . GLY A 1 209 ? 19.917 12.498 9.235 1.00 79.44 209 GLY A O 1
ATOM 1696 N N . TRP A 1 210 ? 18.267 13.264 10.547 1.00 81.19 210 TRP A N 1
ATOM 1697 C CA . TRP A 1 210 ? 18.907 12.857 11.804 1.00 81.19 210 TRP A CA 1
ATOM 1698 C C . TRP A 1 210 ? 18.561 11.408 12.174 1.00 81.19 210 TRP A C 1
ATOM 1700 O O . TRP A 1 210 ? 19.423 10.665 12.641 1.00 81.19 210 TRP A O 1
ATOM 1710 N N . HIS A 1 211 ? 17.335 10.970 11.879 1.00 79.19 211 HIS A N 1
ATOM 1711 C CA . HIS A 1 211 ? 16.870 9.600 12.128 1.00 79.19 211 HIS A CA 1
ATOM 1712 C C . HIS A 1 211 ? 16.844 8.698 10.880 1.00 79.19 211 HIS A C 1
ATOM 1714 O O . HIS A 1 211 ? 16.170 7.671 10.860 1.00 79.19 211 HIS A O 1
ATOM 1720 N N . SER A 1 212 ? 17.573 9.048 9.818 1.00 71.19 212 SER A N 1
ATOM 1721 C CA . SER A 1 212 ? 17.485 8.359 8.520 1.00 71.19 212 SER A CA 1
ATOM 1722 C C . SER A 1 212 ? 18.024 6.920 8.509 1.00 71.19 212 SER A C 1
ATOM 1724 O O . SER A 1 212 ? 17.746 6.174 7.574 1.00 71.19 212 SER A O 1
ATOM 1726 N N . TYR A 1 213 ? 18.796 6.516 9.525 1.00 73.06 213 TYR A N 1
ATOM 1727 C CA . TYR A 1 213 ? 19.461 5.207 9.589 1.00 73.06 213 TYR A CA 1
ATOM 1728 C C . TYR A 1 213 ? 18.502 4.028 9.811 1.00 73.06 213 TYR A C 1
ATOM 1730 O O . TYR A 1 213 ? 18.857 2.897 9.492 1.00 73.06 213 TYR A O 1
ATOM 1738 N N . GLY A 1 214 ? 17.306 4.274 10.357 1.00 67.94 214 GLY A N 1
ATOM 1739 C CA . GLY A 1 214 ? 16.312 3.229 10.630 1.00 67.94 214 GLY A CA 1
ATOM 1740 C C . GLY A 1 214 ? 15.397 2.897 9.449 1.00 67.94 214 GLY A C 1
ATOM 1741 O O . GLY A 1 214 ? 14.656 1.921 9.517 1.00 67.94 214 GLY A O 1
ATOM 1742 N N . GLY A 1 215 ? 15.440 3.691 8.373 1.00 73.12 215 GLY A N 1
ATOM 1743 C CA . GLY A 1 215 ? 14.445 3.620 7.305 1.00 73.12 215 GLY A CA 1
ATOM 1744 C C . GLY A 1 215 ? 13.054 4.107 7.750 1.00 73.12 215 GLY A C 1
ATOM 1745 O O . GLY A 1 215 ? 12.892 4.624 8.858 1.00 73.12 215 GLY A O 1
ATOM 1746 N N . PRO A 1 216 ? 12.037 4.008 6.874 1.00 78.56 216 PRO A N 1
ATOM 1747 C CA . PRO A 1 216 ? 10.661 4.304 7.255 1.00 78.56 216 PRO A CA 1
ATOM 1748 C C . PRO A 1 216 ? 10.170 3.296 8.308 1.00 78.56 216 PRO A C 1
ATOM 1750 O O . PRO A 1 216 ? 10.504 2.116 8.207 1.00 78.56 216 PRO A O 1
ATOM 1753 N N . PRO A 1 217 ? 9.343 3.716 9.281 1.00 86.44 217 PRO A N 1
ATOM 1754 C CA . PRO A 1 217 ? 8.866 2.813 10.318 1.00 86.44 217 PRO A CA 1
ATOM 1755 C C . PRO A 1 217 ? 7.996 1.689 9.750 1.00 86.44 217 PRO A C 1
ATOM 1757 O O . PRO A 1 217 ? 7.200 1.883 8.817 1.00 86.44 217 PRO A O 1
ATOM 1760 N N . ASP A 1 218 ? 8.126 0.514 10.362 1.00 90.12 218 ASP A N 1
ATOM 1761 C CA . ASP A 1 218 ? 7.343 -0.663 10.012 1.00 90.12 218 ASP A CA 1
ATOM 1762 C C . ASP A 1 218 ? 5.850 -0.416 10.237 1.00 90.12 218 ASP A C 1
ATOM 1764 O O . ASP A 1 218 ? 5.429 0.310 11.146 1.00 90.12 218 ASP A O 1
ATOM 1768 N N . LYS A 1 219 ? 5.022 -1.030 9.386 1.00 94.25 219 LYS A N 1
ATOM 1769 C CA . LYS A 1 219 ? 3.564 -1.017 9.545 1.00 94.25 219 LYS A CA 1
ATOM 1770 C C . LYS A 1 219 ? 3.116 -2.374 10.050 1.00 94.25 219 LYS A C 1
ATOM 1772 O O . LYS A 1 219 ? 3.225 -3.393 9.365 1.00 94.25 219 LYS A O 1
ATOM 1777 N N . GLU A 1 220 ? 2.579 -2.380 11.254 1.00 96.19 220 GLU A N 1
ATOM 1778 C CA . GLU A 1 220 ? 2.173 -3.576 11.964 1.00 96.19 220 GLU A CA 1
ATOM 1779 C C . GLU A 1 220 ? 0.675 -3.833 11.819 1.00 96.19 220 GLU A C 1
ATOM 1781 O O . GLU A 1 220 ? -0.160 -2.926 11.803 1.00 96.19 220 GLU A O 1
ATOM 1786 N N . PHE A 1 221 ? 0.313 -5.110 11.726 1.00 97.50 221 PHE A N 1
ATOM 1787 C CA . PHE A 1 221 ? -1.084 -5.520 11.710 1.00 97.50 221 PHE A CA 1
ATOM 1788 C C . PHE A 1 221 ? -1.684 -5.365 13.112 1.00 97.50 221 PHE A C 1
ATOM 1790 O O . PHE A 1 221 ? -1.214 -6.002 14.050 1.00 97.50 221 PHE A O 1
ATOM 1797 N N . ASN A 1 222 ? -2.772 -4.602 13.246 1.00 98.12 222 ASN A N 1
ATOM 1798 C CA . ASN A 1 222 ? -3.497 -4.494 1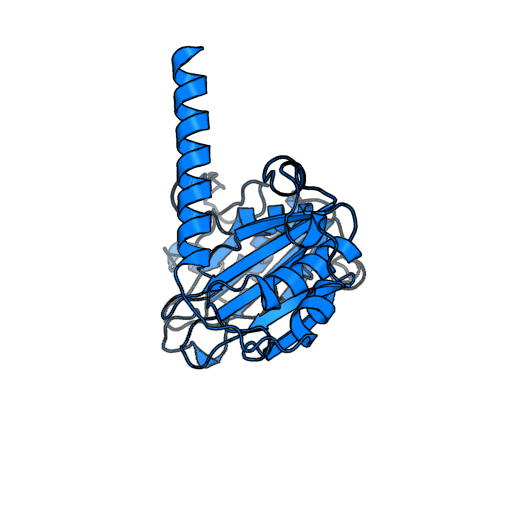4.512 1.00 98.12 222 ASN A CA 1
ATOM 1799 C C . ASN A 1 222 ? -4.709 -5.431 14.557 1.00 98.12 222 ASN A C 1
ATOM 1801 O O . ASN A 1 222 ? -4.865 -6.242 15.470 1.00 98.12 222 ASN A O 1
ATOM 1805 N N . SER A 1 223 ? -5.620 -5.265 13.598 1.00 98.50 223 SER A N 1
ATOM 1806 C CA . SER A 1 223 ? -6.854 -6.048 13.488 1.00 98.50 223 SER A CA 1
ATOM 1807 C C . SER A 1 223 ? -7.490 -5.880 12.105 1.00 98.50 223 SER A C 1
ATOM 1809 O O . SER A 1 223 ? -7.053 -5.057 11.303 1.00 98.50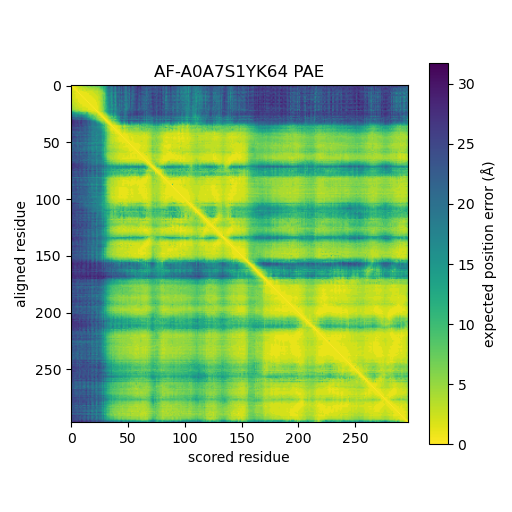 223 SER A O 1
ATOM 1811 N N . SER A 1 224 ? -8.523 -6.664 11.796 1.00 98.56 224 SER A N 1
ATOM 1812 C CA . SER A 1 224 ? -9.284 -6.548 10.549 1.00 98.56 224 SER A CA 1
ATOM 1813 C C . SER A 1 224 ? -10.793 -6.651 10.759 1.00 98.56 224 SER A C 1
ATOM 1815 O O . SER A 1 224 ? -11.244 -7.329 11.681 1.00 98.56 224 SER A O 1
ATOM 1817 N N . TYR A 1 225 ? -11.571 -5.975 9.911 1.00 98.50 225 TYR A N 1
ATOM 1818 C CA . TYR A 1 225 ? -13.032 -5.863 10.001 1.00 98.50 225 TYR A CA 1
ATOM 1819 C C . TYR A 1 225 ? -13.702 -6.062 8.642 1.00 98.50 225 TYR A C 1
ATOM 1821 O O . TYR A 1 225 ? -13.091 -5.907 7.579 1.00 98.50 225 TYR A O 1
ATOM 1829 N N . ALA A 1 226 ? -14.975 -6.447 8.675 1.00 98.00 226 ALA A N 1
ATOM 1830 C CA . ALA A 1 226 ? -15.771 -6.666 7.473 1.00 98.00 226 ALA A CA 1
ATOM 1831 C C . ALA A 1 226 ? -16.200 -5.342 6.822 1.00 98.00 226 ALA A C 1
ATOM 1833 O O . ALA A 1 226 ? -16.306 -5.267 5.596 1.00 98.00 226 ALA A O 1
ATOM 1834 N N . THR A 1 227 ? -16.419 -4.309 7.637 1.00 97.94 227 THR A N 1
ATOM 1835 C CA . THR A 1 227 ? -16.897 -2.990 7.211 1.00 97.94 227 THR A CA 1
ATOM 1836 C C . THR A 1 227 ? -15.828 -1.918 7.412 1.00 97.94 227 THR A C 1
ATOM 1838 O O . THR A 1 227 ? -14.921 -2.069 8.237 1.00 97.94 227 THR A O 1
ATOM 1841 N N . LEU A 1 228 ? -15.907 -0.849 6.616 1.00 96.81 228 LEU A N 1
ATOM 1842 C CA . LEU A 1 228 ? -14.963 0.266 6.705 1.00 96.81 228 LEU A CA 1
ATOM 1843 C C . LEU A 1 228 ? -15.233 1.088 7.967 1.00 96.81 228 LEU A C 1
ATOM 1845 O O . LEU A 1 228 ? -14.309 1.577 8.608 1.00 96.81 228 LEU A O 1
ATOM 1849 N N . GLU A 1 229 ? -16.504 1.200 8.334 1.00 96.56 229 GLU A N 1
ATOM 1850 C CA . GLU A 1 229 ? -17.005 1.907 9.500 1.00 96.56 229 GLU A CA 1
ATOM 1851 C C . GLU A 1 229 ? -16.406 1.326 10.786 1.00 96.56 229 GLU A C 1
ATOM 1853 O O . GLU A 1 229 ? -15.768 2.059 11.539 1.00 96.56 229 GLU A O 1
ATOM 1858 N N . GLU A 1 230 ? -16.503 0.009 10.999 1.00 97.44 230 GLU A N 1
ATOM 1859 C CA . GLU A 1 230 ? -15.909 -0.648 12.173 1.00 97.44 230 GLU A CA 1
ATOM 1860 C C . GLU A 1 230 ? -14.378 -0.527 12.198 1.00 97.44 230 GLU A C 1
ATOM 1862 O O . GLU A 1 230 ? -13.786 -0.296 13.254 1.00 97.44 230 GLU A O 1
ATOM 1867 N N . ALA A 1 231 ? -13.722 -0.655 11.039 1.00 98.06 231 ALA A N 1
ATOM 1868 C CA . ALA A 1 231 ? -12.275 -0.485 10.945 1.00 98.06 231 ALA A CA 1
ATOM 1869 C C . ALA A 1 231 ? -11.846 0.948 11.299 1.00 98.06 231 ALA A C 1
ATOM 1871 O O . ALA A 1 231 ? -10.859 1.135 12.009 1.00 98.06 231 ALA A O 1
ATOM 1872 N N . ASN A 1 232 ? -12.601 1.955 10.855 1.00 97.00 232 ASN A N 1
ATOM 1873 C CA . ASN A 1 232 ? -12.364 3.358 11.182 1.00 97.00 232 ASN A CA 1
ATOM 1874 C C . ASN A 1 232 ? -12.595 3.649 12.671 1.00 97.00 232 ASN A C 1
ATOM 1876 O O . ASN A 1 232 ? -11.788 4.361 13.270 1.00 97.00 232 ASN A O 1
ATOM 1880 N N . GLU A 1 233 ? -13.644 3.086 13.285 1.00 96.31 233 GLU A N 1
ATOM 1881 C CA . GLU A 1 233 ? -13.849 3.184 14.738 1.00 96.31 233 GLU A CA 1
ATOM 1882 C C . GLU A 1 233 ? -12.682 2.557 15.507 1.00 96.31 233 GLU A C 1
ATOM 1884 O O . GLU A 1 233 ? -12.218 3.108 16.506 1.00 96.31 233 GLU A O 1
ATOM 1889 N N . ARG A 1 234 ? -12.162 1.421 15.028 1.00 97.75 234 ARG A N 1
ATOM 1890 C CA . ARG A 1 234 ? -10.983 0.789 15.620 1.00 97.75 234 ARG A CA 1
ATOM 1891 C C . ARG A 1 234 ? -9.719 1.608 15.447 1.00 97.75 234 ARG A C 1
ATOM 1893 O O . ARG A 1 234 ? -8.958 1.692 16.408 1.00 97.75 234 ARG A O 1
ATOM 1900 N N . ALA A 1 235 ? -9.482 2.187 14.276 1.00 97.25 235 ALA A N 1
ATOM 1901 C CA . ALA A 1 235 ? -8.333 3.056 14.064 1.00 97.25 235 ALA A CA 1
ATOM 1902 C C . ALA A 1 235 ? -8.350 4.231 15.053 1.00 97.25 235 ALA A C 1
ATOM 1904 O O . ALA A 1 235 ? -7.352 4.484 15.720 1.00 97.25 235 ALA A O 1
ATOM 1905 N N . GLU A 1 236 ? -9.508 4.870 15.230 1.00 95.31 236 GLU A N 1
ATOM 1906 C CA . GLU A 1 236 ? -9.702 5.944 16.209 1.00 95.31 236 GLU A CA 1
ATOM 1907 C C . GLU A 1 236 ? -9.476 5.472 1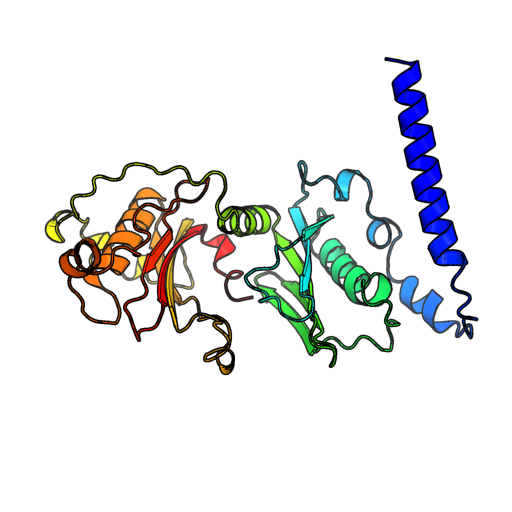7.650 1.00 95.31 236 GLU A C 1
ATOM 1909 O O . GLU A 1 236 ? -8.715 6.095 18.388 1.00 95.31 236 GLU A O 1
ATOM 1914 N N . TYR A 1 237 ? -10.061 4.337 18.041 1.00 96.00 237 TYR A N 1
ATOM 1915 C CA . TYR A 1 237 ? -9.862 3.781 19.378 1.00 96.00 237 TYR A CA 1
ATOM 1916 C C . TYR A 1 237 ? -8.386 3.466 19.666 1.00 96.00 237 TYR A C 1
ATOM 1918 O O . TYR A 1 237 ? -7.879 3.783 20.741 1.00 96.00 237 TYR A O 1
ATOM 1926 N N . VAL A 1 238 ? -7.689 2.836 18.715 1.00 96.88 238 VAL A N 1
ATOM 1927 C CA . VAL A 1 238 ? -6.266 2.496 18.856 1.00 96.88 238 VAL A CA 1
ATOM 1928 C C . VAL A 1 238 ? -5.420 3.758 18.944 1.00 96.88 238 VAL A C 1
ATOM 1930 O O . VAL A 1 238 ? -4.536 3.835 19.791 1.00 96.88 238 VAL A O 1
ATOM 1933 N N . PHE A 1 239 ? -5.717 4.759 18.120 1.00 95.31 239 PHE A N 1
ATOM 1934 C CA . PHE A 1 239 ? -4.988 6.016 18.126 1.00 95.31 239 PHE A CA 1
ATOM 1935 C C . PHE A 1 239 ? -5.129 6.762 19.459 1.00 95.31 239 PHE A C 1
ATOM 1937 O O . PHE A 1 239 ? -4.127 7.161 20.040 1.00 95.31 239 PHE A O 1
ATOM 1944 N N . LEU A 1 240 ? -6.352 6.895 19.980 1.00 92.81 240 LEU A N 1
ATOM 1945 C CA . LEU A 1 240 ? -6.624 7.692 21.181 1.00 92.81 240 LEU A CA 1
ATOM 1946 C C . LEU A 1 240 ? -6.294 6.967 22.491 1.00 92.81 240 LEU A C 1
ATOM 1948 O O . LEU A 1 240 ? -5.862 7.602 23.445 1.00 92.81 240 LEU A O 1
ATOM 1952 N N . TYR A 1 241 ? -6.499 5.647 22.557 1.00 94.38 241 TYR A N 1
ATOM 1953 C CA . TYR A 1 241 ? -6.447 4.893 23.821 1.00 94.38 241 TYR A CA 1
ATOM 1954 C C . TYR A 1 241 ? -5.387 3.791 23.864 1.00 94.38 241 TYR A C 1
ATOM 1956 O O . TYR A 1 241 ? -5.248 3.112 24.884 1.00 94.38 241 TYR A O 1
ATOM 1964 N N . LYS A 1 242 ? -4.684 3.549 22.755 1.00 95.94 242 LYS A N 1
ATOM 1965 C CA . LYS A 1 242 ? -3.603 2.556 22.648 1.00 95.94 242 LYS A CA 1
ATOM 1966 C C . LYS A 1 242 ? -2.353 3.149 21.990 1.00 95.94 242 LYS A C 1
ATOM 1968 O O . LYS A 1 242 ? -1.585 2.399 21.395 1.00 95.94 242 LYS A O 1
ATOM 1973 N N . ASN A 1 243 ? -2.165 4.467 22.082 1.00 94.19 243 ASN A N 1
ATOM 1974 C CA . ASN A 1 243 ? -0.921 5.100 21.654 1.00 94.19 243 ASN A CA 1
ATOM 1975 C C . ASN A 1 243 ? 0.253 4.621 22.534 1.00 94.19 243 ASN A C 1
ATOM 1977 O O . ASN A 1 243 ? 0.044 4.307 23.712 1.00 94.19 243 ASN A O 1
ATOM 1981 N N . PRO A 1 244 ? 1.474 4.558 21.981 1.00 94.81 244 PRO A N 1
ATOM 1982 C CA . PRO A 1 244 ? 2.639 4.005 22.676 1.00 94.81 244 PRO A CA 1
ATOM 1983 C C . PRO A 1 244 ? 3.103 4.842 23.876 1.00 94.81 244 PRO A C 1
ATOM 1985 O O . PRO A 1 244 ? 3.784 4.320 24.755 1.00 94.81 244 PRO A O 1
ATOM 1988 N N . TRP A 1 245 ? 2.716 6.116 23.953 1.00 92.25 245 TRP A N 1
ATOM 1989 C CA . TRP A 1 245 ? 3.167 7.035 25.001 1.00 92.25 245 TRP A CA 1
ATOM 1990 C C . TRP A 1 245 ? 2.285 7.029 26.251 1.00 92.25 245 TRP A C 1
ATOM 1992 O O . TRP A 1 245 ? 2.641 7.647 27.249 1.00 92.25 245 TRP A O 1
ATOM 2002 N N . GLY A 1 246 ? 1.134 6.347 26.210 1.00 90.69 246 GLY A N 1
ATOM 2003 C CA . GLY A 1 246 ? 0.172 6.350 27.314 1.00 90.69 246 GLY A CA 1
ATOM 2004 C C . GLY A 1 246 ? -0.483 7.713 27.556 1.00 90.69 246 GLY A C 1
ATOM 2005 O O . GLY A 1 246 ? -1.053 7.918 28.623 1.00 90.69 246 GLY A O 1
ATOM 2006 N N . ILE A 1 247 ? -0.405 8.617 26.577 1.00 88.62 247 ILE A N 1
ATOM 2007 C CA . ILE A 1 247 ? -1.006 9.952 26.620 1.00 88.62 247 ILE A CA 1
ATOM 2008 C C . ILE A 1 247 ? -2.523 9.799 26.519 1.00 88.62 247 ILE A C 1
ATOM 2010 O O . ILE A 1 247 ? -3.021 8.993 25.721 1.00 88.62 247 ILE A O 1
ATOM 2014 N N . GLU A 1 248 ? -3.274 10.552 27.316 1.00 87.44 248 GLU A N 1
ATOM 2015 C CA . GLU A 1 248 ? -4.728 10.492 27.244 1.00 87.44 248 GLU A CA 1
ATOM 2016 C C . GLU A 1 248 ? -5.229 11.119 25.938 1.00 87.44 248 GLU A C 1
ATOM 2018 O O . GLU A 1 248 ? -4.684 12.101 25.440 1.00 87.44 248 GLU A O 1
ATOM 2023 N N . GLY A 1 249 ? -6.319 10.594 25.372 1.00 83.62 249 GLY A N 1
ATOM 2024 C CA . GLY A 1 249 ? -6.859 11.144 24.125 1.00 83.62 249 GLY A CA 1
ATOM 2025 C C . GLY A 1 249 ? -7.173 12.649 24.204 1.00 83.62 249 GLY A C 1
ATOM 2026 O O . GLY A 1 249 ? -7.085 13.344 23.197 1.00 83.62 249 GLY A O 1
ATOM 2027 N N . THR A 1 250 ? -7.512 13.164 25.394 1.00 83.81 250 THR A N 1
ATOM 2028 C CA . THR A 1 250 ? -7.789 14.591 25.613 1.00 83.81 250 THR A CA 1
ATOM 2029 C C . THR A 1 250 ? -6.523 15.417 25.478 1.00 83.81 250 THR A C 1
ATOM 2031 O O . THR A 1 250 ? -6.554 16.463 24.842 1.00 83.81 250 THR A O 1
ATOM 2034 N N . GLU A 1 251 ? -5.404 14.926 26.003 1.00 83.50 251 GLU A N 1
ATOM 2035 C CA . GLU A 1 251 ? -4.095 15.558 25.830 1.00 83.50 251 GLU A CA 1
ATOM 2036 C C . GLU A 1 251 ? -3.700 15.534 24.346 1.00 83.50 251 GLU A C 1
ATOM 2038 O O . GLU A 1 251 ? -3.278 16.555 23.815 1.00 83.50 251 GLU A O 1
ATOM 2043 N N . ILE A 1 252 ? -3.955 14.428 23.623 1.00 84.50 252 ILE A N 1
ATOM 2044 C CA . ILE A 1 252 ? -3.747 14.353 22.160 1.00 84.50 252 ILE A CA 1
ATOM 2045 C C . ILE A 1 252 ? -4.491 15.475 21.413 1.00 84.50 252 ILE A C 1
ATOM 2047 O O . ILE A 1 252 ? -3.940 16.063 20.484 1.00 84.50 252 ILE A O 1
ATOM 2051 N N . GLU A 1 253 ? -5.734 15.771 21.797 1.00 78.62 253 GLU A N 1
ATOM 2052 C CA . GLU A 1 253 ? -6.556 16.799 21.150 1.00 78.62 253 GLU A CA 1
ATOM 2053 C C . GLU A 1 253 ? -6.115 18.231 21.499 1.00 78.62 253 GLU A C 1
ATOM 2055 O O . GLU A 1 253 ? -6.079 19.091 20.615 1.00 78.62 253 GLU A O 1
ATOM 2060 N N . TYR A 1 254 ? -5.803 18.498 22.771 1.00 80.44 254 TYR A N 1
ATOM 2061 C CA . TYR A 1 254 ? -5.545 19.856 23.259 1.00 80.44 254 TYR A CA 1
ATOM 2062 C C . TYR A 1 254 ? -4.077 20.273 23.176 1.00 80.44 254 TYR A C 1
ATOM 2064 O O . TYR A 1 254 ? -3.795 21.418 22.818 1.00 80.44 254 TYR A O 1
ATOM 2072 N N . ASP A 1 255 ? -3.154 19.357 23.463 1.00 81.81 255 ASP A N 1
ATOM 2073 C CA . ASP A 1 255 ? -1.735 19.678 23.629 1.00 81.81 255 ASP A CA 1
ATOM 2074 C C . ASP A 1 255 ? -0.930 19.458 22.342 1.00 81.81 255 ASP A C 1
ATOM 2076 O O . ASP A 1 255 ? 0.167 19.997 22.190 1.00 81.81 255 ASP A O 1
ATOM 2080 N N . PHE A 1 256 ? -1.492 18.733 21.366 1.00 81.31 256 PHE A N 1
ATOM 2081 C CA . PHE A 1 256 ? -0.834 18.441 20.0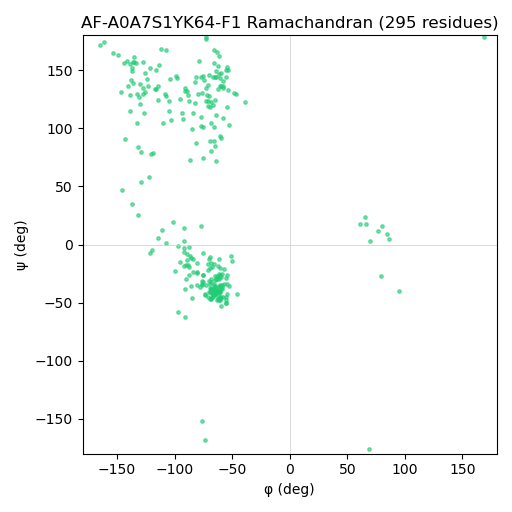92 1.00 81.31 256 PHE A CA 1
ATOM 2082 C C . PHE A 1 256 ? -1.627 19.017 18.913 1.00 81.31 256 PHE A C 1
ATOM 2084 O O . PHE A 1 256 ? -2.286 18.277 18.177 1.00 81.31 256 PHE A O 1
ATOM 2091 N N . PRO A 1 257 ? -1.514 20.334 18.642 1.00 71.19 257 PRO A N 1
ATOM 2092 C CA . PRO A 1 257 ? -2.239 20.994 17.549 1.00 71.19 257 PRO A CA 1
ATOM 2093 C C . PRO A 1 257 ? -1.884 20.447 16.155 1.00 71.19 257 PRO A C 1
ATOM 2095 O O . PRO A 1 257 ? -2.573 20.742 15.178 1.00 71.19 257 PRO A O 1
ATOM 2098 N N . TYR A 1 258 ? -0.817 19.650 16.057 1.00 75.19 258 TYR A N 1
ATOM 2099 C CA . TYR A 1 258 ? -0.361 18.985 14.839 1.00 75.19 258 TYR A CA 1
ATOM 2100 C C . TYR A 1 258 ? -0.933 17.569 14.651 1.00 75.19 258 TYR A C 1
ATOM 2102 O O . TYR A 1 258 ? -0.556 16.888 13.698 1.00 75.19 258 TYR A O 1
ATOM 2110 N N . ALA A 1 259 ? -1.820 17.099 15.536 1.00 80.50 259 ALA A N 1
ATOM 2111 C CA . ALA A 1 259 ? -2.499 15.823 15.352 1.00 80.50 259 ALA A CA 1
ATOM 2112 C C . ALA A 1 259 ? -3.496 15.896 14.178 1.00 80.50 259 ALA A C 1
ATOM 2114 O O . ALA A 1 259 ? -4.486 16.632 14.193 1.00 80.50 259 ALA A O 1
ATOM 2115 N N . ASP A 1 260 ? -3.263 15.083 13.152 1.00 83.19 260 ASP A N 1
ATOM 2116 C CA . ASP A 1 260 ? -4.077 15.021 11.936 1.00 83.19 260 ASP A CA 1
ATOM 2117 C C . ASP A 1 260 ? -5.248 14.036 12.157 1.00 83.19 260 ASP A C 1
ATOM 2119 O O . ASP A 1 260 ? -5.277 12.921 11.644 1.00 83.19 260 ASP A O 1
ATOM 2123 N N . LEU A 1 261 ? -6.240 14.436 12.966 1.00 83.88 261 LEU A N 1
ATOM 2124 C CA . LEU A 1 261 ? -7.359 13.562 13.386 1.00 83.88 261 LEU A CA 1
ATOM 2125 C C . LEU A 1 261 ? -8.487 13.407 12.348 1.00 83.88 261 LEU A C 1
ATOM 2127 O O . LEU A 1 261 ? -9.341 12.519 12.454 1.00 83.88 261 LEU A O 1
ATOM 2131 N N . ASN A 1 262 ? -8.516 14.301 11.359 1.00 81.94 262 ASN A N 1
ATOM 2132 C CA . ASN A 1 262 ? -9.614 14.454 10.397 1.00 81.94 262 ASN A CA 1
ATOM 2133 C C . ASN A 1 262 ? -9.231 14.034 8.972 1.00 81.94 262 ASN A C 1
ATOM 2135 O O . ASN A 1 262 ? -9.940 14.362 8.017 1.00 81.94 262 ASN A O 1
ATOM 2139 N N . VAL A 1 263 ? -8.089 13.364 8.802 1.00 84.50 263 VAL A N 1
ATOM 2140 C CA . VAL A 1 263 ? -7.636 12.936 7.482 1.00 84.50 263 VAL A CA 1
ATOM 2141 C C . VAL A 1 263 ? -8.335 11.632 7.113 1.00 84.50 263 VAL A C 1
ATOM 2143 O O . VAL A 1 263 ? -8.241 10.617 7.803 1.00 84.50 263 VAL A O 1
ATOM 2146 N N . VAL A 1 264 ? -9.049 11.681 5.994 1.00 87.06 264 VAL A N 1
ATOM 2147 C CA . VAL A 1 264 ? -9.626 10.516 5.330 1.00 87.06 264 VAL A CA 1
ATOM 2148 C C . VAL A 1 264 ? -9.132 10.464 3.896 1.00 87.06 264 VAL A C 1
ATOM 2150 O O . VAL A 1 264 ? -8.974 11.501 3.245 1.00 87.06 264 VAL A O 1
ATOM 2153 N N . ASP A 1 265 ? -8.880 9.258 3.402 1.00 85.81 265 ASP A N 1
ATOM 2154 C CA . ASP A 1 265 ? -8.567 9.048 1.996 1.00 85.81 265 ASP A CA 1
ATOM 2155 C C . ASP A 1 265 ? -9.825 9.213 1.113 1.00 85.81 265 ASP A C 1
ATOM 2157 O O . ASP A 1 265 ? -10.946 9.434 1.585 1.00 85.81 265 ASP A O 1
ATOM 2161 N N . ARG A 1 266 ? -9.660 9.081 -0.208 1.00 83.38 266 ARG A N 1
ATOM 2162 C CA . ARG A 1 266 ? -10.780 9.177 -1.164 1.00 83.38 266 ARG A CA 1
ATOM 2163 C C . ARG A 1 266 ? -11.855 8.095 -0.986 1.00 83.38 266 ARG A C 1
ATOM 2165 O O . ARG A 1 266 ? -12.948 8.248 -1.524 1.00 83.38 266 ARG A O 1
ATOM 2172 N N . ASN A 1 26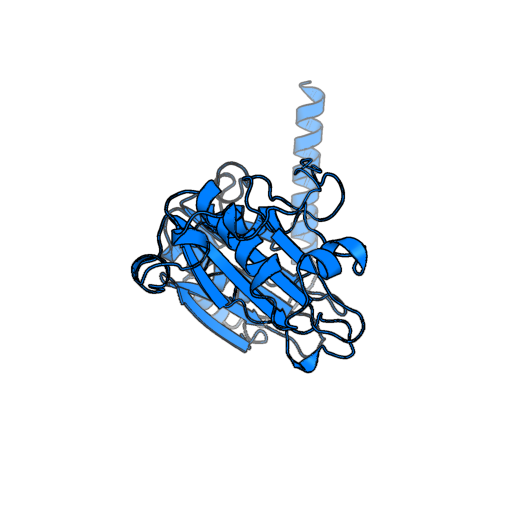7 ? -11.531 7.005 -0.294 1.00 86.44 267 ASN A N 1
ATOM 2173 C CA . ASN A 1 267 ? -12.413 5.872 -0.040 1.00 86.44 267 ASN A CA 1
ATOM 2174 C C . ASN A 1 267 ? -13.085 5.970 1.341 1.00 86.44 267 ASN A C 1
ATOM 2176 O O . ASN A 1 267 ? -13.875 5.095 1.682 1.00 86.44 267 ASN A O 1
ATOM 2180 N N . GLY A 1 268 ? -12.787 7.014 2.125 1.00 90.56 268 GLY A N 1
ATOM 2181 C CA . GLY A 1 268 ? -13.303 7.210 3.478 1.00 90.56 268 GLY A CA 1
ATOM 2182 C C . GLY A 1 268 ? -12.510 6.486 4.569 1.00 90.56 268 GLY A C 1
ATOM 2183 O O . GLY A 1 268 ? -12.968 6.434 5.709 1.00 90.56 268 GLY A O 1
ATOM 2184 N N . ALA A 1 269 ? -11.347 5.916 4.258 1.00 93.31 269 ALA A N 1
ATOM 2185 C CA . ALA A 1 269 ? -10.475 5.288 5.241 1.00 93.31 269 ALA A CA 1
ATOM 2186 C C . ALA A 1 269 ? -9.720 6.349 6.050 1.00 93.31 269 ALA A C 1
ATOM 2188 O O . ALA A 1 269 ? -9.142 7.276 5.477 1.00 93.31 269 ALA A O 1
ATOM 2189 N N . ARG A 1 270 ? -9.735 6.230 7.382 1.00 92.62 270 ARG A N 1
ATOM 2190 C CA . ARG A 1 270 ? -9.062 7.183 8.275 1.00 92.62 270 ARG A CA 1
ATOM 2191 C C . ARG A 1 270 ? -7.552 6.981 8.257 1.00 92.62 270 ARG A C 1
ATOM 2193 O O . ARG A 1 270 ? -7.068 5.851 8.246 1.00 92.62 270 ARG A O 1
ATOM 2200 N N . ILE A 1 271 ? -6.833 8.096 8.313 1.00 92.88 271 ILE A N 1
ATOM 2201 C CA . ILE A 1 271 ? -5.392 8.166 8.542 1.00 92.88 271 ILE A CA 1
ATOM 2202 C C . ILE A 1 271 ? -5.211 9.118 9.721 1.00 92.88 271 ILE A C 1
ATOM 2204 O O . ILE A 1 271 ? -5.549 10.290 9.618 1.00 92.88 271 ILE A O 1
ATOM 2208 N N . LEU A 1 272 ? -4.744 8.602 10.851 1.00 93.06 272 LEU A N 1
ATOM 2209 C CA . LEU A 1 272 ? -4.562 9.361 12.081 1.00 93.06 272 LEU A CA 1
ATOM 2210 C C . LEU A 1 272 ? -3.076 9.410 12.387 1.00 93.06 272 LEU A C 1
ATOM 2212 O O . LEU A 1 272 ? -2.440 8.359 12.475 1.00 93.06 272 LEU A O 1
ATOM 2216 N N . THR A 1 273 ? -2.529 10.613 12.530 1.00 92.94 273 THR A N 1
ATOM 2217 C CA . THR A 1 273 ? -1.104 10.801 12.813 1.00 92.94 273 THR A CA 1
ATOM 2218 C C . THR A 1 273 ? -0.885 11.848 13.888 1.00 92.94 273 THR A C 1
ATOM 2220 O O . THR A 1 273 ? -1.511 12.907 13.849 1.00 92.94 273 THR A O 1
ATOM 2223 N N . CYS A 1 274 ? 0.048 11.599 14.798 1.00 91.75 274 CYS A N 1
ATOM 2224 C CA . CYS A 1 274 ? 0.598 12.622 15.682 1.00 91.75 274 CYS A CA 1
ATOM 2225 C C . CYS A 1 274 ? 2.090 12.374 15.921 1.00 91.75 274 CYS A C 1
ATOM 2227 O O . CYS A 1 274 ? 2.594 11.262 15.760 1.00 91.75 274 CYS A O 1
ATOM 2229 N N . ARG A 1 275 ? 2.799 13.445 16.270 1.00 90.69 275 ARG A N 1
ATOM 2230 C CA . ARG A 1 275 ? 4.213 13.419 16.638 1.00 90.69 275 ARG A CA 1
ATOM 2231 C C . ARG A 1 275 ? 4.410 14.433 17.765 1.00 90.69 275 ARG A C 1
ATOM 2233 O O . ARG A 1 275 ? 4.588 15.613 17.468 1.00 90.69 275 ARG A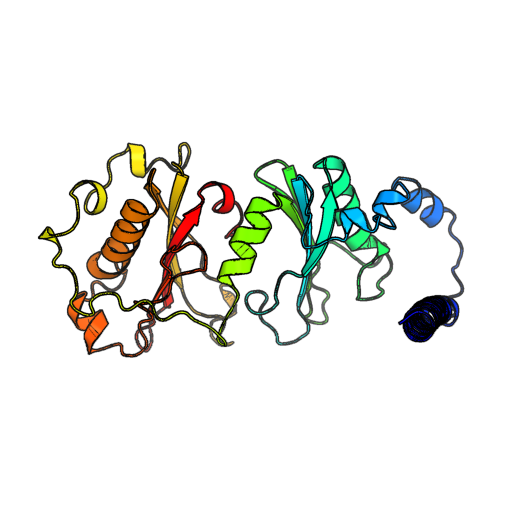 O 1
ATOM 2240 N N . PRO A 1 276 ? 4.292 14.009 19.031 1.00 88.81 276 PRO A N 1
ATOM 2241 C CA . PRO A 1 276 ? 4.720 14.818 20.163 1.00 88.81 276 PRO A CA 1
ATOM 2242 C C . PRO A 1 276 ? 6.176 15.270 20.000 1.00 88.81 276 PRO A C 1
ATOM 2244 O O . PRO A 1 276 ? 6.991 14.562 19.397 1.00 88.81 276 PRO A O 1
ATOM 2247 N N . ASP A 1 277 ? 6.518 16.432 20.552 1.00 85.94 277 ASP A N 1
ATOM 2248 C CA . ASP A 1 277 ? 7.888 16.943 20.499 1.00 85.94 277 ASP A CA 1
ATOM 2249 C C . ASP A 1 277 ? 8.868 15.947 21.138 1.00 85.94 277 ASP A C 1
ATOM 2251 O O . ASP A 1 277 ? 8.607 15.360 22.189 1.00 85.94 277 ASP A O 1
ATOM 2255 N N . GLY A 1 278 ? 9.995 15.713 20.461 1.00 84.69 278 GLY A N 1
ATOM 2256 C CA . GLY A 1 278 ? 11.006 14.742 20.895 1.00 84.69 278 GLY A CA 1
ATOM 2257 C C . GLY A 1 278 ? 10.587 13.269 20.798 1.00 84.69 278 GLY A C 1
ATOM 2258 O O . GLY A 1 278 ? 11.373 12.401 21.169 1.00 84.69 278 GLY A O 1
ATOM 2259 N N . SER A 1 279 ? 9.392 12.969 20.285 1.00 89.38 279 SER A N 1
ATOM 2260 C CA . SER A 1 279 ? 8.874 11.604 20.160 1.00 89.38 279 SER A CA 1
ATOM 2261 C C . SER A 1 279 ? 8.867 11.114 18.711 1.00 89.38 279 SER A C 1
ATOM 2263 O O . SER A 1 279 ? 9.050 11.877 17.753 1.00 89.38 279 SER A O 1
ATOM 2265 N N . THR A 1 280 ? 8.661 9.810 18.555 1.00 91.25 280 THR A N 1
ATOM 2266 C CA . THR A 1 280 ? 8.373 9.160 17.277 1.00 91.25 280 THR A CA 1
ATOM 2267 C C . THR A 1 280 ? 7.048 9.662 16.686 1.00 91.25 280 THR A C 1
ATOM 2269 O O . THR A 1 280 ? 6.246 10.324 17.349 1.00 91.25 280 THR A O 1
ATOM 2272 N N . ARG A 1 281 ? 6.804 9.393 15.402 1.00 92.31 281 ARG A N 1
ATOM 2273 C CA . ARG A 1 281 ? 5.496 9.597 14.782 1.00 92.31 281 ARG A CA 1
ATOM 2274 C C . ARG A 1 281 ? 4.656 8.343 14.979 1.00 92.31 281 ARG A C 1
ATOM 2276 O O . ARG A 1 281 ? 5.015 7.274 14.496 1.00 92.31 281 ARG A O 1
ATOM 2283 N N . TRP A 1 282 ? 3.486 8.519 15.579 1.00 95.00 282 TRP A N 1
ATOM 2284 C CA . TRP A 1 282 ? 2.468 7.484 15.671 1.00 95.00 282 TRP A CA 1
ATOM 2285 C C . TRP A 1 282 ? 1.468 7.637 14.538 1.00 95.00 282 TRP A C 1
ATOM 2287 O O . TRP A 1 282 ? 0.877 8.703 14.357 1.00 95.00 282 TRP A O 1
ATOM 2297 N N . THR A 1 283 ? 1.272 6.564 13.778 1.00 94.94 283 THR A N 1
ATOM 2298 C CA . THR A 1 283 ? 0.304 6.492 12.686 1.00 94.94 283 THR A CA 1
ATOM 2299 C C . THR A 1 283 ? -0.626 5.309 12.889 1.00 94.94 283 THR A C 1
ATOM 2301 O O . THR A 1 283 ? -0.179 4.180 13.077 1.00 94.94 283 THR A O 1
ATOM 2304 N N . VAL A 1 284 ? -1.930 5.548 12.776 1.00 96.50 284 VAL A N 1
ATOM 2305 C CA . VAL A 1 284 ? -2.948 4.495 12.721 1.00 96.50 284 VAL A CA 1
ATOM 2306 C C . VAL A 1 284 ? -3.819 4.730 11.505 1.00 96.50 284 VAL A C 1
ATOM 2308 O O . VAL A 1 284 ? -4.313 5.835 11.285 1.00 96.50 284 VAL A O 1
ATOM 2311 N N . SER A 1 285 ? -4.011 3.702 10.688 1.00 96.19 285 SER A N 1
ATOM 2312 C CA . SER A 1 285 ? -4.752 3.854 9.441 1.00 96.19 285 SER A CA 1
ATOM 2313 C C . SER A 1 285 ? -5.488 2.583 9.043 1.00 96.19 285 SER A C 1
ATOM 2315 O O . SER A 1 285 ? -5.239 1.491 9.564 1.00 96.19 285 SER A O 1
ATOM 2317 N N . VAL A 1 286 ? -6.448 2.752 8.138 1.00 96.56 286 VAL A N 1
ATOM 2318 C CA . VAL A 1 286 ? -7.273 1.687 7.578 1.00 96.56 286 VAL A CA 1
ATOM 2319 C C . VAL A 1 286 ? -6.975 1.537 6.096 1.00 96.56 286 VAL A C 1
ATOM 2321 O O . VAL A 1 286 ? -6.900 2.516 5.362 1.00 96.56 286 VAL A O 1
ATOM 2324 N N . ILE A 1 287 ? -6.855 0.297 5.632 1.00 96.06 287 ILE A N 1
ATOM 2325 C CA . ILE A 1 287 ? -6.744 -0.023 4.205 1.00 96.06 287 ILE A CA 1
ATOM 2326 C C . ILE A 1 287 ? -7.530 -1.294 3.879 1.00 96.06 287 ILE A C 1
ATOM 2328 O O . ILE A 1 287 ? -7.755 -2.121 4.765 1.00 96.06 287 ILE A O 1
ATOM 2332 N N . PRO A 1 288 ? -7.928 -1.516 2.618 1.00 96.31 288 PRO A N 1
ATOM 2333 C CA . PRO A 1 288 ? -8.367 -2.832 2.172 1.00 96.31 288 PRO A CA 1
ATOM 2334 C C . PRO A 1 288 ? -7.304 -3.891 2.479 1.00 96.31 288 PRO A C 1
ATOM 2336 O O . PRO A 1 288 ? -6.126 -3.702 2.181 1.00 96.31 288 PRO A O 1
ATOM 2339 N N . SER A 1 289 ? -7.710 -5.020 3.055 1.00 96.06 289 SER A N 1
ATOM 2340 C CA . SER A 1 289 ? -6.783 -6.050 3.539 1.00 96.06 289 SER A CA 1
ATOM 2341 C C . SER A 1 289 ? -5.909 -6.646 2.439 1.00 96.06 289 SER A C 1
ATOM 2343 O O . SER A 1 289 ? -4.773 -7.021 2.712 1.00 96.06 289 SER A O 1
ATOM 2345 N N . ILE A 1 290 ? -6.395 -6.655 1.194 1.00 93.19 290 ILE A N 1
ATOM 2346 C CA . ILE A 1 290 ? -5.619 -7.062 0.014 1.00 93.19 290 ILE A CA 1
ATOM 2347 C C . ILE A 1 290 ? -4.383 -6.186 -0.231 1.00 93.19 290 ILE A C 1
ATOM 2349 O O . ILE A 1 290 ? -3.429 -6.644 -0.843 1.00 93.19 290 ILE A O 1
ATOM 2353 N N . ALA A 1 291 ? -4.385 -4.933 0.235 1.00 93.25 291 ALA A N 1
ATOM 2354 C CA . ALA A 1 291 ? -3.276 -4.005 0.048 1.00 93.25 291 ALA A CA 1
ATOM 2355 C C . ALA A 1 291 ? -2.244 -4.083 1.182 1.00 93.25 291 ALA A C 1
ATOM 2357 O O . ALA A 1 291 ? -1.120 -3.626 1.005 1.00 93.25 291 ALA A O 1
ATOM 2358 N N . PHE A 1 292 ? -2.601 -4.661 2.335 1.00 93.75 292 PHE A N 1
ATOM 2359 C CA . PHE A 1 292 ? -1.744 -4.658 3.523 1.00 93.75 292 PHE A CA 1
ATOM 2360 C C . PHE A 1 292 ? -0.440 -5.436 3.334 1.00 93.75 292 PHE A C 1
ATOM 2362 O O . PHE A 1 292 ? 0.572 -5.062 3.907 1.00 93.75 292 PHE A O 1
ATOM 2369 N N . GLU A 1 293 ? -0.414 -6.479 2.510 1.00 89.81 293 GLU A N 1
ATOM 2370 C CA . GLU A 1 293 ? 0.838 -7.207 2.252 1.00 89.81 293 GLU A CA 1
ATOM 2371 C C . GLU A 1 293 ? 1.852 -6.386 1.429 1.00 89.81 293 GLU A C 1
ATOM 2373 O O . GLU A 1 293 ? 3.012 -6.766 1.338 1.00 89.81 293 GLU A O 1
ATOM 2378 N N . TYR A 1 294 ? 1.435 -5.243 0.870 1.00 86.75 294 TYR A N 1
ATOM 2379 C CA . TYR A 1 294 ? 2.235 -4.412 -0.036 1.00 86.75 294 TYR A CA 1
ATOM 2380 C C . TYR A 1 294 ? 2.595 -3.031 0.541 1.00 86.75 294 TYR A C 1
ATOM 2382 O O . TYR A 1 294 ? 3.104 -2.171 -0.177 1.00 86.75 294 TYR A O 1
ATOM 2390 N N . ILE A 1 295 ? 2.275 -2.754 1.813 1.00 85.31 295 ILE A N 1
ATOM 2391 C CA . ILE A 1 295 ? 2.586 -1.448 2.437 1.00 85.31 295 ILE A CA 1
ATOM 2392 C C . ILE A 1 295 ? 3.971 -1.392 3.096 1.00 85.31 295 ILE A C 1
ATOM 2394 O O . ILE A 1 295 ? 4.423 -0.297 3.444 1.00 85.31 295 ILE A O 1
ATOM 2398 N N . ASN A 1 296 ? 4.608 -2.550 3.285 1.00 73.62 296 ASN A N 1
ATOM 2399 C CA . ASN A 1 296 ? 5.972 -2.692 3.812 1.00 73.62 296 ASN A CA 1
ATOM 2400 C C . ASN A 1 296 ? 6.981 -3.112 2.728 1.00 73.62 296 ASN A C 1
ATOM 2402 O O . ASN A 1 296 ? 8.148 -3.304 3.043 1.00 73.62 296 ASN A O 1
ATOM 2406 N N . SER A 1 297 ? 6.515 -3.271 1.485 1.00 58.09 297 SER A N 1
ATOM 2407 C CA . SER A 1 297 ? 7.318 -3.587 0.297 1.00 58.09 297 SER A CA 1
ATOM 2408 C C . SER A 1 297 ? 7.698 -2.339 -0.487 1.00 58.09 297 SER A C 1
ATOM 2410 O O . SER A 1 297 ? 6.793 -1.473 -0.635 1.00 58.09 297 SER A O 1
#

Organism: NCBI:txid210454

Foldseek 3Di:
DVVVVVVVVVVVVVVVVVVVVVVVVPPPVPPDDVVVVVVCVVQDPCLLPPDPQFQDLVNAAFKWKWKWKFAAPDASLQTATHTDTHDNDQVSSQSSLLCCQQPVDPVPDHSVRRDFPDWDQFPPRKTWTKDQPPNRMMMIIIMDGSVLSVQVNQVNPPDDDQPQDPDPLDDDDPVNADPCLQPPDPCFVPLVNAAFKWKWKWWFADPPVVRPPVPGTDIGTDTHDNDLVSSQSSLSCCVQCVDPVRDHNVCVSPVFPPWPQRGATPVRKDWTWGADPPGIIIIIIMGGSSNVSPPRD

pLDDT: mean 84.74, std 14.12, range [41.38, 98.56]